Protein AF-A0A2X3JB76-F1 (afdb_monomer)

Mean predicted aligned error: 17.75 Å

InterPro domains:
  IPR003122 Chemotaxis methyl-accepting receptor Tar-related, ligand-binding [PF02203] (32-190)
  IPR003122 Chemotaxis methyl-accepting receptor Tar-related, ligand-binding [SM00319] (68-203)
  IPR035440 Methyl-accepting chemotaxis protein, four helix bundle domain superfamily [SSF47170] (53-191)

Secondary structure (DSSP, 8-state):
--------HHHHHHH--THHHHS---S--HHHHHHHHHHHHHHHHHHHHHHHHHHHHHHHHHHHHHHHHHHHHHHHHHHHHHHHHHHHHHHHHHHHHHHHHHHHS---TTHHHHHHHHHHHHHHHHHHHHHHHT--TT-HHHHHHHHHHHHHHHHHHHHHHHH--HHHHHSS-HHHHHHHHHHHHHHHHHHHHHHHHHH-TTTSSHHHHHHHHHHHHHHHTTS----------------------

Radius of gyration: 35.78 Å; Cα contacts (8 Å, |Δi|>4): 121; chains: 1; bounding box: 97×39×98 Å

Foldseek 3Di:
DDDDPPPPVVVVVVVPPVVVVVPDDDPDDPPVVVVVVVVVVVVVVVVVVVVVVVVVVVVVVVVVVVVVLVVLLVVLLVLLLVLLVLLVVLLVVLLVVLVVCVVPVNDDPSVVSLVSSVVSLVSNVVSVVVSVVSVDPPCVQLNVLSCLLSVLSVQLSCCCVPPSDCVSNPVRPNVVSNVSNVVSVVVSVVVVVVVVCVVPPCPPPPVVVVVVVCVCVVVVVVVPPDDDDDDDDDDDDDDDDDDDD

Solvent-accessible surface area (backbone atoms only — not comparable to full-atom values): 14070 Å² total; per-residue (Å²): 142,90,77,79,88,74,75,61,64,69,62,57,53,70,73,58,56,75,68,69,69,69,76,71,70,84,92,82,51,82,63,63,54,50,53,52,49,52,53,51,52,50,50,51,52,51,48,54,50,52,53,52,51,50,50,54,51,51,54,50,50,51,52,50,53,52,50,50,53,54,49,49,47,49,56,33,40,49,52,15,48,53,26,43,52,48,19,54,51,28,46,53,52,20,52,53,36,49,53,48,22,69,76,70,74,50,80,68,82,22,50,64,33,48,55,50,18,54,54,28,41,51,53,11,50,52,27,41,54,56,29,57,75,65,64,63,78,91,37,64,67,38,52,52,28,42,50,52,31,52,51,39,53,50,49,30,52,49,22,50,75,74,62,73,36,66,64,57,44,67,72,46,67,52,71,59,29,50,49,50,28,52,50,33,46,51,52,48,54,50,51,52,53,48,48,56,52,70,76,44,69,70,61,79,60,38,61,60,49,54,51,50,50,54,51,52,58,55,52,52,70,72,71,71,81,81,88,81,88,82,89,82,81,88,89,89,83,92,80,84,87,87,83,90,133

Nearest PDB structures (foldseek):
  1szi-assembly1_A  TM=5.875E-01  e=1.969E+00  Mus musculus

Structure (mmCIF, N/CA/C/O backbone):
data_AF-A0A2X3JB76-F1
#
_entry.id   AF-A0A2X3JB76-F1
#
loop_
_atom_site.group_PDB
_atom_site.id
_atom_site.type_symbol
_atom_site.label_atom_id
_atom_site.label_alt_id
_atom_site.label_comp_id
_atom_site.label_asym_id
_atom_site.label_entity_id
_atom_site.label_seq_id
_atom_site.pdbx_PDB_ins_code
_atom_site.Cartn_x
_atom_site.Cartn_y
_atom_site.Cartn_z
_atom_site.occupancy
_atom_site.B_iso_or_equiv
_atom_site.auth_seq_id
_atom_site.auth_comp_id
_atom_site.auth_asym_id
_atom_site.auth_atom_id
_atom_site.pdbx_PDB_model_num
ATOM 1 N N . MET A 1 1 ? -7.417 -13.200 -43.372 1.00 40.47 1 MET A N 1
ATOM 2 C CA . MET A 1 1 ? -6.004 -13.489 -43.707 1.00 40.47 1 MET A CA 1
ATOM 3 C C . MET A 1 1 ? -5.299 -12.188 -44.081 1.00 40.47 1 MET A C 1
ATOM 5 O O . MET A 1 1 ? -5.265 -11.817 -45.243 1.00 40.47 1 MET A O 1
ATOM 9 N N . LEU A 1 2 ? -4.788 -11.462 -43.086 1.00 43.53 2 LEU A N 1
ATOM 10 C CA . LEU A 1 2 ? -3.938 -10.281 -43.260 1.00 43.53 2 LEU A CA 1
ATOM 11 C C . LEU A 1 2 ? -2.592 -10.626 -42.628 1.00 43.53 2 LEU A C 1
ATOM 13 O O . LEU A 1 2 ? -2.370 -10.380 -41.446 1.00 43.53 2 LEU A O 1
ATOM 17 N N . LEU A 1 3 ? -1.728 -11.294 -43.392 1.00 36.03 3 LEU A N 1
ATOM 18 C CA . LEU A 1 3 ? -0.406 -11.685 -42.921 1.00 36.03 3 LEU A CA 1
ATOM 19 C C . LEU A 1 3 ? 0.672 -11.183 -43.881 1.00 36.03 3 LEU A C 1
ATOM 21 O O . LEU A 1 3 ? 0.816 -11.656 -45.002 1.00 36.03 3 LEU A O 1
ATOM 25 N N . LYS A 1 4 ? 1.450 -10.237 -43.348 1.00 42.66 4 LYS A N 1
ATOM 26 C CA . LYS A 1 4 ? 2.898 -10.111 -43.532 1.00 42.66 4 LYS A CA 1
ATOM 27 C C . LYS A 1 4 ? 3.391 -10.038 -44.978 1.00 42.66 4 LYS A C 1
ATOM 29 O O . LYS A 1 4 ? 4.067 -10.930 -45.481 1.00 42.66 4 LYS A O 1
ATOM 34 N N . LYS A 1 5 ? 3.266 -8.842 -45.554 1.00 46.84 5 LYS A N 1
ATOM 35 C CA . LYS A 1 5 ? 4.263 -8.324 -46.500 1.00 46.84 5 LYS A CA 1
ATOM 36 C C . LYS A 1 5 ? 5.557 -8.005 -45.737 1.00 46.84 5 LYS A C 1
ATOM 38 O O . LYS A 1 5 ? 5.905 -6.848 -45.532 1.00 46.84 5 LYS A O 1
ATOM 43 N N . ILE A 1 6 ? 6.263 -9.043 -45.286 1.00 47.94 6 ILE A N 1
ATOM 44 C CA . ILE A 1 6 ? 7.682 -8.927 -44.934 1.00 47.94 6 ILE A CA 1
ATOM 45 C C . ILE A 1 6 ? 8.417 -8.897 -46.271 1.00 47.94 6 ILE A C 1
ATOM 47 O O . ILE A 1 6 ? 8.779 -9.924 -46.841 1.00 47.94 6 ILE A O 1
ATOM 51 N N . MET A 1 7 ? 8.541 -7.694 -46.828 1.00 47.94 7 MET A N 1
ATOM 52 C CA . MET A 1 7 ? 9.385 -7.454 -47.987 1.00 47.94 7 MET A CA 1
ATOM 53 C C . MET A 1 7 ? 10.826 -7.735 -47.565 1.00 47.94 7 MET A C 1
ATOM 55 O O . MET A 1 7 ? 11.358 -7.130 -46.639 1.00 47.94 7 MET A O 1
ATOM 59 N N . ASN A 1 8 ? 11.403 -8.737 -48.213 1.00 52.12 8 ASN A N 1
ATOM 60 C CA . ASN A 1 8 ? 12.666 -9.360 -47.875 1.00 52.12 8 ASN A CA 1
ATOM 61 C C . ASN A 1 8 ? 13.822 -8.374 -48.135 1.00 52.12 8 ASN A C 1
ATOM 63 O O . ASN A 1 8 ? 14.359 -8.304 -49.239 1.00 52.12 8 ASN A O 1
ATOM 67 N N . ILE A 1 9 ? 14.188 -7.589 -47.116 1.00 51.91 9 ILE A N 1
ATOM 68 C CA . ILE A 1 9 ? 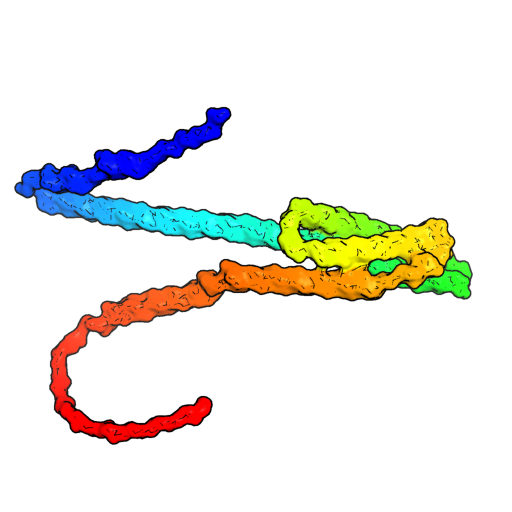15.276 -6.588 -47.143 1.00 51.91 9 ILE A CA 1
ATOM 69 C C . ILE A 1 9 ? 16.612 -7.220 -47.590 1.00 51.91 9 ILE A C 1
ATOM 71 O O . ILE A 1 9 ? 17.434 -6.558 -48.224 1.00 51.91 9 ILE A O 1
ATOM 75 N N . SER A 1 10 ? 16.786 -8.533 -47.386 1.00 51.06 10 SER A N 1
ATOM 76 C CA . SER A 1 10 ? 17.927 -9.306 -47.899 1.00 51.06 10 SER A CA 1
ATOM 77 C C . SER A 1 10 ? 18.030 -9.296 -49.435 1.00 51.06 10 SER A C 1
ATOM 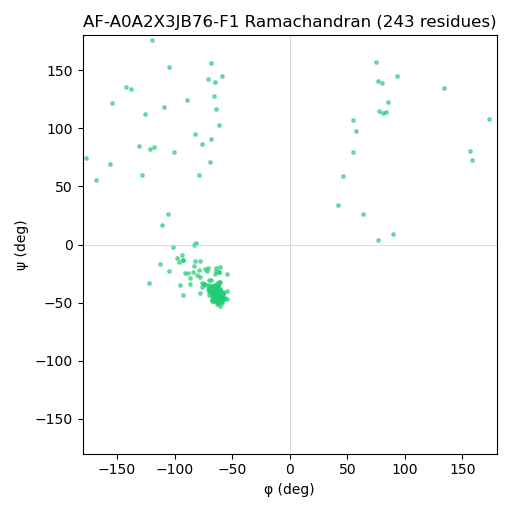79 O O . SER A 1 10 ? 19.132 -9.298 -49.988 1.00 51.06 10 SER A O 1
ATOM 81 N N . GLN A 1 11 ? 16.903 -9.227 -50.155 1.00 51.69 11 GLN A N 1
ATOM 82 C CA . GLN A 1 11 ? 16.900 -9.205 -51.624 1.00 51.69 11 GLN A CA 1
ATOM 83 C C . GLN A 1 11 ? 17.270 -7.836 -52.206 1.00 51.69 11 GLN A C 1
ATOM 85 O O . GLN A 1 11 ? 17.859 -7.774 -53.286 1.00 51.69 11 GLN A O 1
ATOM 90 N N . ILE A 1 12 ? 16.995 -6.748 -51.479 1.00 51.25 12 ILE A N 1
ATOM 91 C CA . ILE A 1 12 ? 17.429 -5.395 -51.860 1.00 51.25 12 ILE A CA 1
ATOM 92 C C . ILE A 1 12 ? 18.953 -5.285 -51.707 1.00 51.25 12 ILE A C 1
ATOM 94 O O . ILE A 1 12 ? 19.633 -4.797 -52.609 1.00 51.25 12 ILE A O 1
ATOM 98 N N . PHE A 1 13 ? 19.508 -5.850 -50.631 1.00 49.84 13 PHE A N 1
ATOM 99 C CA . PHE A 1 13 ? 20.951 -5.828 -50.373 1.00 49.84 13 PHE A CA 1
ATOM 100 C C . PHE A 1 13 ? 21.764 -6.675 -51.370 1.00 49.84 13 PHE A C 1
ATOM 102 O O . PHE A 1 13 ? 22.881 -6.311 -51.715 1.00 49.84 13 PHE A O 1
ATOM 109 N N . ARG A 1 14 ? 21.197 -7.764 -51.917 1.00 52.06 14 ARG A N 1
ATOM 110 C CA . ARG A 1 14 ? 21.857 -8.564 -52.973 1.00 52.06 14 ARG A CA 1
ATOM 111 C C . ARG A 1 14 ? 21.873 -7.903 -54.355 1.00 52.06 14 ARG A C 1
ATOM 113 O O . ARG A 1 14 ? 22.693 -8.288 -55.187 1.00 52.06 14 ARG A O 1
ATOM 120 N N . ARG A 1 15 ? 20.980 -6.945 -54.634 1.00 50.56 15 ARG A N 1
ATOM 121 C CA . ARG A 1 15 ? 20.962 -6.211 -55.917 1.00 50.56 15 ARG A CA 1
ATOM 122 C C . ARG A 1 15 ? 21.800 -4.938 -55.898 1.00 50.56 15 ARG A C 1
ATOM 124 O O . ARG A 1 15 ? 22.288 -4.532 -56.948 1.00 50.56 15 ARG A O 1
ATOM 131 N N . LEU A 1 16 ? 22.029 -4.355 -54.726 1.00 51.78 16 LEU A N 1
ATOM 132 C CA . LEU A 1 16 ? 22.995 -3.282 -54.531 1.00 51.78 16 LEU A CA 1
ATOM 133 C C . LEU A 1 16 ? 24.275 -3.865 -53.928 1.00 51.78 16 LEU A C 1
ATOM 135 O O . LEU A 1 16 ? 24.501 -3.759 -52.733 1.00 51.78 16 LEU A O 1
ATOM 139 N N . ASN A 1 17 ? 25.124 -4.477 -54.758 1.00 47.12 17 ASN A N 1
ATOM 140 C CA . ASN A 1 17 ? 26.525 -4.714 -54.399 1.00 47.12 17 ASN A CA 1
ATOM 141 C C . ASN A 1 17 ? 27.312 -3.416 -54.681 1.00 47.12 17 ASN A C 1
ATOM 143 O O . ASN A 1 17 ? 27.759 -3.239 -55.821 1.00 47.12 17 ASN A O 1
ATOM 147 N N . PRO A 1 18 ? 27.537 -2.514 -53.700 1.00 52.50 18 PRO A N 1
ATOM 148 C CA . PRO A 1 18 ? 28.295 -1.274 -53.919 1.00 52.50 18 PRO A CA 1
ATOM 149 C C . PRO A 1 18 ? 29.739 -1.544 -54.377 1.00 52.50 18 PRO A C 1
ATOM 151 O O . PRO A 1 18 ? 30.366 -0.701 -55.010 1.00 52.50 18 PRO A O 1
ATOM 154 N N . PHE A 1 19 ? 30.244 -2.759 -54.147 1.00 51.16 19 PHE A N 1
ATOM 155 C CA . PHE A 1 19 ? 31.577 -3.194 -54.556 1.00 51.16 19 PHE A CA 1
ATOM 156 C C . PHE A 1 19 ? 31.759 -3.414 -56.066 1.00 51.16 19 PHE A C 1
ATOM 158 O O . PHE A 1 19 ? 32.886 -3.342 -56.552 1.00 51.16 19 PHE A O 1
ATOM 165 N N . ARG A 1 20 ? 30.692 -3.653 -56.847 1.00 48.56 20 ARG A N 1
ATOM 166 C CA . ARG A 1 20 ? 30.842 -3.861 -58.306 1.00 48.56 20 ARG A CA 1
ATOM 167 C C . ARG A 1 20 ? 31.030 -2.564 -59.093 1.00 48.56 20 ARG A C 1
ATOM 169 O O . ARG A 1 20 ? 31.594 -2.611 -60.181 1.00 48.56 20 ARG A O 1
ATOM 176 N N . LEU A 1 21 ? 30.610 -1.423 -58.548 1.00 51.25 21 LEU A N 1
ATOM 177 C CA . LEU A 1 21 ? 30.778 -0.112 -59.187 1.00 51.25 21 LEU A CA 1
ATOM 178 C C . LEU A 1 21 ? 32.164 0.507 -58.950 1.00 51.25 21 LEU A C 1
ATOM 180 O O . LEU A 1 21 ? 32.582 1.365 -59.719 1.00 51.25 21 LEU A O 1
ATOM 184 N N . VAL A 1 22 ? 32.904 0.038 -57.942 1.00 54.75 22 VAL A N 1
ATOM 185 C CA . VAL A 1 22 ? 34.266 0.519 -57.640 1.00 54.75 22 VAL A CA 1
ATOM 186 C C . VAL A 1 22 ? 35.329 -0.189 -58.496 1.00 54.75 22 VAL A C 1
ATOM 188 O O . VAL A 1 22 ? 36.383 0.375 -58.768 1.00 54.75 22 VAL A O 1
ATOM 191 N N . ALA A 1 23 ? 35.044 -1.394 -59.001 1.00 53.34 23 ALA A N 1
ATOM 192 C CA . ALA A 1 23 ? 36.023 -2.239 -59.694 1.00 53.34 23 ALA A CA 1
ATOM 193 C C . ALA A 1 23 ? 36.237 -1.925 -61.194 1.00 53.34 23 ALA A C 1
ATOM 195 O O . ALA A 1 23 ? 37.050 -2.578 -61.846 1.00 53.34 23 ALA A O 1
ATOM 196 N N . ARG A 1 24 ? 35.534 -0.939 -61.769 1.00 55.12 24 ARG A N 1
ATOM 197 C CA . ARG A 1 24 ? 35.737 -0.487 -63.160 1.00 55.12 24 ARG A CA 1
ATOM 198 C C . ARG A 1 24 ? 35.864 1.036 -63.221 1.00 55.12 24 ARG A C 1
ATOM 200 O O . ARG A 1 24 ? 34.895 1.723 -63.529 1.00 55.12 24 ARG A O 1
ATOM 207 N N . ARG A 1 25 ? 37.066 1.574 -62.995 1.00 50.84 25 ARG A N 1
ATOM 208 C CA . ARG A 1 25 ? 37.456 2.877 -63.561 1.00 50.84 25 ARG A CA 1
ATOM 209 C C . ARG A 1 25 ? 38.928 2.887 -63.986 1.00 50.84 25 ARG A C 1
ATOM 211 O O . ARG A 1 25 ? 39.766 2.402 -63.227 1.00 50.84 25 ARG A O 1
ATOM 218 N N . PRO A 1 26 ? 39.249 3.430 -65.175 1.00 47.91 26 PRO A N 1
ATOM 219 C CA . PRO A 1 26 ? 40.625 3.653 -65.589 1.00 47.91 26 PRO A CA 1
ATOM 220 C C . PRO A 1 26 ? 41.292 4.684 -64.669 1.00 47.91 26 PRO A C 1
ATOM 222 O O . PRO A 1 26 ? 40.674 5.653 -64.222 1.00 47.91 26 PRO A O 1
ATOM 225 N N . ARG A 1 27 ? 42.558 4.408 -64.354 1.00 56.97 27 ARG A N 1
ATOM 226 C CA . ARG A 1 27 ? 43.473 5.249 -63.582 1.00 56.97 27 ARG A CA 1
ATOM 227 C C . ARG A 1 27 ? 43.682 6.564 -64.325 1.00 56.97 27 ARG A C 1
ATOM 229 O O . ARG A 1 27 ? 44.438 6.505 -65.270 1.00 56.97 27 ARG A O 1
ATOM 236 N N . GLU A 1 28 ? 43.050 7.666 -63.906 1.00 58.50 28 GLU A N 1
ATOM 237 C CA . GLU A 1 28 ? 43.491 9.071 -64.107 1.00 58.50 28 GLU A CA 1
ATOM 238 C C . GLU A 1 28 ? 42.663 10.033 -63.228 1.00 58.50 28 GLU A C 1
ATOM 240 O O . GLU A 1 28 ? 42.016 10.936 -63.727 1.00 58.50 28 GLU A O 1
ATOM 245 N N . PHE A 1 29 ? 42.612 9.833 -61.902 1.00 55.41 29 PHE A N 1
ATOM 246 C CA . PHE A 1 29 ? 41.957 10.783 -60.980 1.00 55.41 29 PHE A CA 1
ATOM 247 C C . PHE A 1 29 ? 42.529 10.666 -59.554 1.00 55.41 29 PHE A C 1
ATOM 249 O O . PHE A 1 29 ? 41.861 10.189 -58.636 1.00 55.41 29 PHE A O 1
ATOM 256 N N . GLY A 1 30 ? 43.787 11.077 -59.356 1.00 61.41 30 GLY A N 1
ATOM 257 C CA . GLY A 1 30 ? 44.508 10.915 -58.080 1.00 61.41 30 GLY A CA 1
ATOM 258 C C . GLY A 1 30 ? 43.871 11.635 -56.883 1.00 61.41 30 GLY A C 1
ATOM 259 O O . GLY A 1 30 ? 43.900 11.121 -55.770 1.00 61.41 30 GLY A O 1
ATOM 260 N N . LEU A 1 31 ? 43.224 12.783 -57.114 1.00 69.31 31 LEU A N 1
ATOM 261 C CA . LEU A 1 31 ? 42.639 13.611 -56.051 1.00 69.31 31 LEU A CA 1
ATOM 262 C C . LEU A 1 31 ? 41.160 13.272 -55.792 1.00 69.31 31 LEU A C 1
ATOM 264 O O . LEU A 1 31 ? 40.750 13.074 -54.651 1.00 69.31 31 LEU A O 1
ATOM 268 N N . LEU A 1 32 ? 40.372 13.093 -56.857 1.00 70.19 32 LEU A N 1
ATOM 269 C CA . LEU A 1 32 ? 38.959 12.701 -56.771 1.00 70.19 32 LEU A CA 1
ATOM 270 C C . LEU A 1 32 ? 38.776 11.293 -56.176 1.00 70.19 32 LEU A C 1
ATOM 272 O O . LEU A 1 32 ? 37.836 11.081 -55.413 1.00 70.19 32 LEU A O 1
ATOM 276 N N . SER A 1 33 ? 39.681 10.345 -56.454 1.00 74.75 33 SER A N 1
ATOM 277 C CA . SER A 1 33 ? 39.641 9.010 -55.832 1.00 74.75 33 SER A CA 1
ATOM 278 C C . SER A 1 33 ? 39.906 9.060 -54.323 1.00 74.75 33 SER A C 1
ATOM 280 O O . SER A 1 33 ? 39.278 8.315 -53.573 1.00 74.75 33 SER A O 1
ATOM 282 N N . GLY A 1 34 ? 40.808 9.940 -53.871 1.00 77.38 34 GLY A N 1
ATOM 283 C CA . GLY A 1 34 ? 41.084 10.146 -52.447 1.00 77.38 34 GLY A CA 1
ATOM 284 C C . GLY A 1 34 ? 39.892 10.765 -51.717 1.00 77.38 34 GLY A C 1
ATOM 285 O O . GLY A 1 34 ? 39.471 10.257 -50.680 1.00 77.38 34 GLY A O 1
ATOM 286 N N . VAL A 1 35 ? 39.284 11.800 -52.308 1.00 82.56 35 VAL A N 1
ATOM 287 C CA . VAL A 1 35 ? 38.095 12.470 -51.752 1.00 82.56 35 VAL A CA 1
ATOM 288 C C . VAL A 1 35 ? 36.910 11.504 -51.638 1.00 82.56 35 VAL A C 1
ATOM 290 O O . VAL A 1 35 ? 36.287 11.429 -50.581 1.00 82.56 35 VAL A O 1
ATOM 293 N N . VAL A 1 36 ? 36.633 10.697 -52.670 1.00 83.25 36 VAL A N 1
ATOM 294 C CA . VAL A 1 36 ? 35.569 9.674 -52.613 1.00 83.25 36 VAL A CA 1
ATOM 295 C C . VAL A 1 36 ? 35.863 8.616 -51.542 1.00 83.25 36 VAL A C 1
ATOM 297 O O . VAL A 1 36 ? 34.943 8.192 -50.843 1.00 83.25 36 VAL A O 1
ATOM 300 N N . GLY A 1 37 ? 37.130 8.226 -51.361 1.00 83.44 37 GLY A N 1
ATOM 301 C CA . GLY A 1 37 ? 37.545 7.295 -50.308 1.00 83.44 37 GLY A CA 1
ATOM 302 C C . GLY A 1 37 ? 37.285 7.826 -48.895 1.00 83.44 37 GLY A C 1
ATOM 303 O O . GLY A 1 37 ? 36.703 7.118 -48.073 1.00 83.44 37 GLY A O 1
ATOM 304 N N . VAL A 1 38 ? 37.643 9.085 -48.625 1.00 86.81 38 VAL A N 1
ATOM 305 C CA . VAL A 1 38 ? 37.399 9.733 -47.322 1.00 86.81 38 VAL A CA 1
ATOM 306 C C . VAL A 1 38 ? 35.903 9.902 -47.060 1.00 86.81 38 VAL A C 1
ATOM 308 O O . VAL A 1 38 ? 35.451 9.608 -45.957 1.00 86.81 38 VAL A O 1
ATOM 311 N N . ILE A 1 39 ? 35.114 10.296 -48.066 1.00 86.56 39 ILE A N 1
ATOM 312 C CA . ILE A 1 39 ? 33.652 10.425 -47.939 1.00 86.56 39 ILE A CA 1
ATOM 313 C C . ILE A 1 39 ? 33.003 9.065 -47.654 1.00 86.56 39 ILE A C 1
ATOM 315 O O . ILE A 1 39 ? 32.124 8.975 -46.796 1.00 86.56 39 ILE A O 1
ATOM 319 N N . ALA A 1 40 ? 33.435 8.000 -48.335 1.00 84.00 40 ALA A N 1
ATOM 320 C CA . ALA A 1 40 ? 32.925 6.652 -48.096 1.00 84.00 40 ALA A CA 1
ATOM 321 C C . ALA A 1 40 ? 33.262 6.167 -46.678 1.00 84.00 40 ALA A C 1
ATOM 323 O O . ALA A 1 40 ? 32.379 5.680 -45.972 1.00 84.00 40 ALA A O 1
ATOM 324 N N . LEU A 1 41 ? 34.507 6.361 -46.232 1.00 84.69 41 LEU A N 1
ATOM 325 C CA . LEU A 1 41 ? 34.944 6.011 -44.880 1.00 84.69 41 LEU A CA 1
ATOM 326 C C . LEU A 1 41 ? 34.168 6.803 -43.818 1.00 84.69 41 LEU A C 1
ATOM 328 O O . LEU A 1 41 ? 33.632 6.214 -42.881 1.00 84.69 41 LEU A O 1
ATOM 332 N N . PHE A 1 42 ? 34.047 8.120 -44.002 1.00 90.94 42 PHE A N 1
ATOM 333 C CA . PHE A 1 42 ? 33.282 9.007 -43.128 1.00 90.94 42 PHE A CA 1
ATOM 334 C C . PHE A 1 42 ? 31.808 8.599 -43.057 1.00 90.94 42 PHE A C 1
ATOM 336 O O . PHE A 1 42 ? 31.245 8.533 -41.972 1.00 90.94 42 PHE A O 1
ATOM 343 N N . SER A 1 43 ? 31.199 8.237 -44.187 1.00 86.56 43 SER A N 1
ATOM 344 C CA . SER A 1 43 ? 29.805 7.778 -44.234 1.00 86.56 43 SER A CA 1
ATOM 345 C C . SER A 1 43 ? 29.609 6.464 -43.476 1.00 86.56 43 SER A C 1
ATOM 347 O O . SER A 1 43 ? 28.631 6.320 -42.747 1.00 86.56 43 SER A O 1
ATOM 349 N N . VAL A 1 44 ? 30.546 5.516 -43.592 1.00 87.88 44 VAL A N 1
ATOM 350 C CA . VAL A 1 44 ? 30.506 4.259 -42.823 1.00 87.88 44 VAL A CA 1
ATOM 351 C C . VAL A 1 44 ? 30.633 4.535 -41.324 1.00 87.88 44 VAL A C 1
ATOM 353 O O . VAL A 1 44 ? 29.824 4.032 -40.545 1.00 87.88 44 VAL A O 1
ATOM 356 N N . LEU A 1 45 ? 31.587 5.377 -40.916 1.00 85.19 45 LEU A N 1
ATOM 357 C CA . LEU A 1 45 ? 31.740 5.819 -39.523 1.00 85.19 45 LEU A CA 1
ATOM 358 C C . LEU A 1 45 ? 30.471 6.509 -39.002 1.00 85.19 45 LEU A C 1
ATOM 360 O O . LEU A 1 45 ? 30.021 6.222 -37.892 1.00 85.19 45 LEU A O 1
ATOM 364 N N . GLN A 1 46 ? 29.852 7.361 -39.819 1.00 85.62 46 GLN A N 1
ATOM 365 C CA . GLN A 1 46 ? 28.638 8.086 -39.458 1.00 85.62 46 GLN A CA 1
ATOM 366 C C . GLN A 1 46 ? 27.438 7.146 -39.279 1.00 85.62 46 GLN A C 1
ATOM 368 O O . GLN A 1 46 ? 26.657 7.309 -38.337 1.00 85.62 46 GLN A O 1
ATOM 373 N N . ILE A 1 47 ? 27.304 6.128 -40.134 1.00 83.50 47 ILE A N 1
ATOM 374 C CA . ILE A 1 47 ? 26.254 5.107 -40.018 1.00 83.50 47 ILE A CA 1
ATOM 375 C C . ILE A 1 47 ? 26.470 4.258 -38.761 1.00 83.50 47 ILE A C 1
ATOM 377 O O . ILE A 1 47 ? 25.524 4.061 -38.004 1.00 83.50 47 ILE A O 1
ATOM 381 N N . LEU A 1 48 ? 27.700 3.804 -38.493 1.00 77.31 48 LEU A N 1
ATOM 382 C CA . LEU A 1 48 ? 28.020 3.031 -37.285 1.00 77.31 48 LEU A CA 1
ATOM 383 C C . LEU A 1 48 ? 27.725 3.825 -36.004 1.00 77.31 48 LEU A C 1
ATOM 385 O O . LEU A 1 48 ? 27.143 3.278 -35.065 1.00 77.31 48 LEU A O 1
ATOM 389 N N . SER A 1 49 ? 28.057 5.118 -35.988 1.00 81.88 49 SER A N 1
ATOM 390 C CA . SER A 1 49 ? 27.731 6.036 -34.890 1.00 81.88 49 SER A CA 1
ATOM 391 C C . SER A 1 49 ? 26.216 6.165 -34.688 1.00 81.88 49 SER A C 1
ATOM 393 O O . SER A 1 49 ? 25.709 5.969 -33.583 1.00 81.88 49 SER A O 1
ATOM 395 N N . THR A 1 50 ? 25.472 6.392 -35.774 1.00 78.75 50 THR A N 1
ATOM 396 C CA . THR A 1 50 ? 24.010 6.561 -35.736 1.00 78.75 50 THR A CA 1
ATOM 397 C C . THR A 1 50 ? 23.295 5.285 -35.283 1.00 78.75 50 THR A C 1
ATOM 399 O O . THR A 1 50 ? 22.390 5.350 -34.455 1.00 78.75 50 THR A O 1
ATOM 402 N N . VAL A 1 51 ? 23.719 4.114 -35.769 1.00 76.69 51 VAL A N 1
ATOM 403 C CA . VAL A 1 51 ? 23.153 2.812 -35.372 1.00 76.69 51 VAL A CA 1
ATOM 404 C C . VAL A 1 51 ? 23.449 2.506 -33.902 1.00 76.69 51 VAL A C 1
ATOM 406 O O . VAL A 1 51 ? 22.547 2.101 -33.172 1.00 76.69 51 VAL A O 1
ATOM 409 N N . SER A 1 52 ? 24.677 2.760 -33.440 1.00 74.19 52 SER A N 1
ATOM 410 C CA . SER A 1 52 ? 25.066 2.531 -32.041 1.00 74.19 52 SER A CA 1
ATOM 411 C C . SER A 1 52 ? 24.287 3.434 -31.084 1.00 74.19 52 SER A C 1
ATOM 413 O O . SER A 1 52 ? 23.726 2.956 -30.100 1.00 74.19 52 SER A O 1
ATOM 415 N N . LEU A 1 53 ? 24.173 4.728 -31.402 1.00 75.38 53 LEU A N 1
ATOM 416 C CA . LEU A 1 53 ? 23.380 5.675 -30.617 1.00 75.38 53 LEU A CA 1
ATOM 417 C C . LEU A 1 53 ? 21.895 5.290 -30.602 1.00 75.38 53 LEU A C 1
ATOM 419 O O . LEU A 1 53 ? 21.248 5.364 -29.560 1.00 75.38 53 LEU A O 1
ATOM 423 N N . SER A 1 54 ? 21.353 4.848 -31.738 1.00 70.19 54 SER A N 1
ATOM 424 C CA . SER A 1 54 ? 19.951 4.439 -31.830 1.00 70.19 54 SER A CA 1
ATOM 425 C C . SER A 1 54 ? 19.655 3.181 -31.008 1.00 70.19 54 SER A C 1
ATOM 427 O O . SER A 1 54 ? 18.591 3.113 -30.396 1.00 70.19 54 SER A O 1
ATOM 429 N N . ASN A 1 55 ? 20.586 2.224 -30.939 1.00 65.69 55 ASN A N 1
ATOM 430 C CA . ASN A 1 55 ? 20.457 1.047 -30.074 1.00 65.69 55 ASN A CA 1
ATOM 431 C C . ASN A 1 55 ? 20.511 1.435 -28.590 1.00 65.69 55 ASN A C 1
ATOM 433 O O . ASN A 1 55 ? 19.627 1.043 -27.831 1.00 65.69 55 ASN A O 1
ATOM 437 N N . ILE A 1 56 ? 21.463 2.291 -28.199 1.00 69.50 56 ILE A N 1
ATOM 438 C CA . ILE A 1 56 ? 21.575 2.796 -26.820 1.00 69.50 56 ILE A CA 1
ATOM 439 C C . ILE A 1 56 ? 20.297 3.538 -26.410 1.00 69.50 56 ILE A C 1
ATOM 441 O O . ILE A 1 56 ? 19.776 3.320 -25.318 1.00 69.50 56 ILE A O 1
ATOM 445 N N . LEU A 1 57 ? 19.747 4.390 -27.281 1.00 66.19 57 LEU A N 1
ATOM 446 C CA . LEU A 1 57 ? 18.507 5.119 -27.003 1.00 66.19 57 LEU A CA 1
ATOM 447 C C . LEU A 1 57 ? 17.282 4.200 -26.947 1.00 66.19 57 LEU A C 1
ATOM 449 O O . LEU A 1 57 ? 16.379 4.461 -26.152 1.00 66.19 57 LEU A O 1
ATOM 453 N N . HIS A 1 58 ? 17.227 3.149 -27.768 1.00 64.81 58 HIS A N 1
ATOM 454 C CA . HIS A 1 58 ? 16.118 2.194 -27.758 1.00 64.81 58 HIS A CA 1
ATOM 455 C C . HIS A 1 58 ? 16.091 1.378 -26.460 1.00 64.81 58 HIS A C 1
ATOM 457 O O . HIS A 1 58 ? 15.058 1.348 -25.791 1.00 64.81 58 HIS A O 1
ATOM 463 N N . GLU A 1 59 ? 17.235 0.823 -26.056 1.00 61.28 59 GLU A N 1
ATOM 464 C CA . GLU A 1 59 ? 17.392 0.109 -24.782 1.00 61.28 59 GLU A CA 1
ATOM 465 C C . GLU A 1 59 ? 17.144 1.040 -23.587 1.00 61.28 59 GLU A C 1
ATOM 467 O O . GLU A 1 59 ? 16.410 0.696 -22.663 1.00 61.28 59 GLU A O 1
ATOM 472 N N . THR A 1 60 ? 17.667 2.270 -23.628 1.00 63.94 60 THR A N 1
ATOM 473 C CA . THR A 1 60 ? 17.437 3.264 -22.566 1.00 63.94 60 THR A CA 1
ATOM 474 C C . THR A 1 60 ? 15.958 3.630 -22.450 1.00 63.94 60 THR A C 1
ATOM 476 O O . THR A 1 60 ? 15.435 3.705 -21.341 1.00 63.94 60 THR A O 1
ATOM 479 N N . ARG A 1 61 ? 15.246 3.825 -23.569 1.00 59.59 61 ARG A N 1
ATOM 480 C CA . ARG A 1 61 ? 13.802 4.112 -23.535 1.00 59.59 61 ARG A CA 1
ATOM 481 C C . ARG A 1 61 ? 13.002 2.952 -22.951 1.00 59.59 61 ARG A C 1
ATOM 483 O O . ARG A 1 61 ? 12.124 3.207 -22.134 1.00 59.59 61 ARG A O 1
ATOM 490 N N . GLN A 1 62 ? 13.291 1.713 -23.347 1.00 65.06 62 GLN A N 1
ATOM 491 C CA . GLN A 1 62 ? 12.609 0.532 -22.806 1.00 65.06 62 GLN A CA 1
ATOM 492 C C . GLN A 1 62 ? 12.858 0.390 -21.300 1.00 65.06 62 GLN A C 1
ATOM 494 O O . GLN A 1 62 ? 11.901 0.309 -20.533 1.00 65.06 62 GLN A O 1
ATOM 499 N N . ASN A 1 63 ? 14.114 0.515 -20.868 1.00 66.56 63 ASN A N 1
ATOM 500 C CA . ASN A 1 63 ? 14.489 0.458 -19.454 1.00 66.56 63 ASN A CA 1
ATOM 501 C C . ASN A 1 63 ? 13.823 1.565 -18.617 1.00 66.56 63 ASN A C 1
ATOM 503 O O . ASN A 1 63 ? 13.392 1.318 -17.493 1.00 66.56 63 ASN A O 1
ATOM 507 N N . VAL A 1 64 ? 13.704 2.786 -19.152 1.00 67.06 64 VAL A N 1
ATOM 508 C CA . VAL A 1 64 ? 13.028 3.900 -18.463 1.00 67.06 64 VAL A CA 1
ATOM 509 C C . VAL A 1 64 ? 11.522 3.655 -18.346 1.00 67.06 64 VAL A C 1
ATOM 511 O O . VAL A 1 64 ? 10.943 3.932 -17.295 1.00 67.06 64 VAL A O 1
ATOM 514 N N . LEU A 1 65 ? 10.877 3.119 -19.387 1.00 69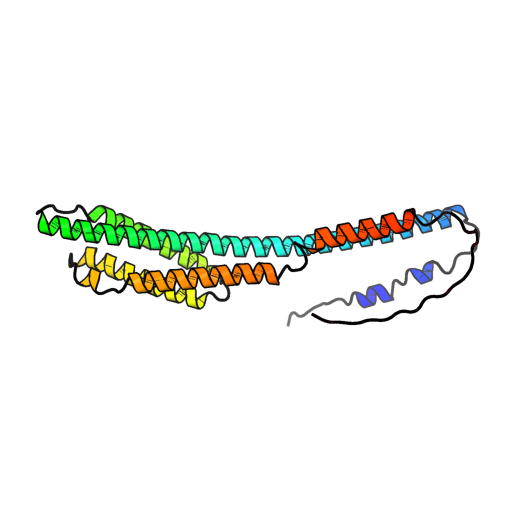.12 65 LEU A N 1
ATOM 515 C CA . LEU A 1 65 ? 9.448 2.793 -19.349 1.00 69.12 65 LEU A CA 1
ATOM 516 C C . LEU A 1 65 ? 9.149 1.678 -18.337 1.00 69.12 65 LEU A C 1
ATOM 518 O O . LEU A 1 65 ? 8.248 1.835 -17.512 1.00 69.12 65 LEU A O 1
ATOM 522 N N . GLU A 1 66 ? 9.938 0.603 -18.338 1.00 71.62 66 GLU A N 1
ATOM 523 C CA . GLU A 1 66 ? 9.804 -0.489 -17.366 1.00 71.62 66 GLU A CA 1
ATOM 524 C C . GLU A 1 66 ? 10.089 -0.015 -15.935 1.00 71.62 66 GLU A C 1
ATOM 526 O O . GLU A 1 66 ? 9.313 -0.294 -15.018 1.00 71.62 66 GLU A O 1
ATOM 531 N N . SER A 1 67 ? 11.147 0.777 -15.735 1.00 75.75 67 SER A N 1
ATOM 532 C CA . SER A 1 67 ? 11.478 1.359 -14.429 1.00 75.75 67 SER A CA 1
ATOM 533 C C . SER A 1 67 ? 10.357 2.258 -13.899 1.00 75.75 67 SER A C 1
ATOM 535 O O . SER A 1 67 ? 10.026 2.189 -12.714 1.00 75.75 67 SER A O 1
ATOM 537 N N . ASN A 1 68 ? 9.734 3.071 -14.757 1.00 80.50 68 ASN A N 1
ATOM 538 C CA . ASN A 1 68 ? 8.602 3.915 -14.367 1.00 80.50 68 ASN A CA 1
ATOM 539 C C . ASN A 1 68 ? 7.388 3.082 -13.939 1.00 80.50 68 ASN A C 1
ATOM 541 O O . ASN A 1 68 ? 6.761 3.397 -12.927 1.00 80.50 68 ASN A O 1
ATOM 545 N N . GLN A 1 69 ? 7.084 1.990 -14.645 1.00 84.75 69 GLN A N 1
ATOM 546 C CA . GLN A 1 69 ? 5.987 1.093 -14.277 1.00 84.75 69 GLN A CA 1
ATOM 547 C C . GLN A 1 69 ? 6.259 0.368 -12.948 1.00 84.75 69 GLN A C 1
ATOM 549 O O . GLN A 1 69 ? 5.375 0.290 -12.090 1.00 84.75 69 GLN A O 1
ATOM 554 N N . LEU A 1 70 ? 7.484 -0.125 -12.733 1.00 86.25 70 LEU A N 1
ATOM 555 C CA . LEU A 1 70 ? 7.884 -0.758 -11.469 1.00 86.25 70 LEU A CA 1
ATOM 556 C C . LEU A 1 70 ? 7.802 0.225 -10.294 1.00 86.25 70 LEU A C 1
ATOM 558 O O . LEU A 1 70 ? 7.295 -0.133 -9.224 1.00 86.25 70 LEU A O 1
ATOM 562 N N . HIS A 1 71 ? 8.255 1.462 -10.508 1.00 89.12 71 HIS A N 1
ATOM 563 C CA . HIS A 1 71 ? 8.162 2.536 -9.526 1.00 89.12 71 HIS A CA 1
ATOM 564 C C . HIS A 1 71 ? 6.703 2.872 -9.199 1.00 89.12 71 HIS A C 1
ATOM 566 O O . HIS A 1 71 ? 6.335 2.914 -8.026 1.00 89.12 71 HIS A O 1
ATOM 572 N N . GLN A 1 72 ? 5.845 3.017 -10.212 1.00 91.75 72 GLN A N 1
ATOM 573 C CA . GLN A 1 72 ?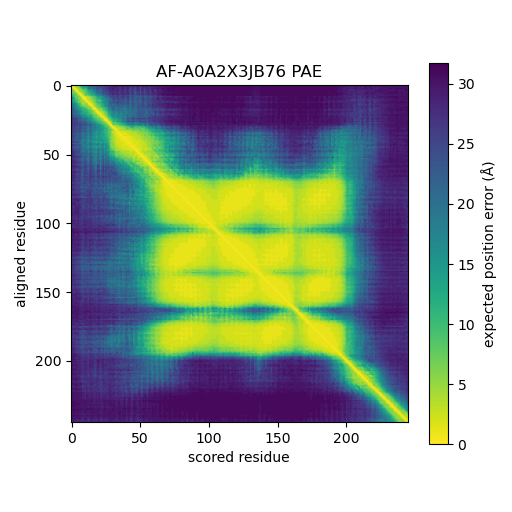 4.416 3.258 -10.013 1.00 91.75 72 GLN A CA 1
ATOM 574 C C . GLN A 1 72 ? 3.767 2.135 -9.194 1.00 91.75 72 GLN A C 1
ATOM 576 O O . GLN A 1 72 ? 3.062 2.415 -8.226 1.00 91.75 72 GLN A O 1
ATOM 581 N N . GLN A 1 73 ? 4.059 0.869 -9.511 1.00 93.75 73 GLN A N 1
ATOM 582 C CA . GLN A 1 73 ? 3.581 -0.269 -8.721 1.00 93.75 73 GLN A CA 1
ATOM 583 C C . GLN A 1 73 ? 4.032 -0.186 -7.256 1.00 93.75 73 GLN A C 1
ATOM 585 O O . GLN A 1 73 ? 3.254 -0.500 -6.360 1.00 93.75 73 GLN A O 1
ATOM 590 N N . GLN A 1 74 ? 5.278 0.220 -6.997 1.00 93.25 74 GLN A N 1
ATOM 591 C CA . GLN A 1 74 ? 5.788 0.368 -5.634 1.00 93.25 74 GLN A CA 1
ATOM 592 C C . GLN A 1 74 ? 5.080 1.500 -4.880 1.00 93.25 74 GLN A C 1
ATOM 594 O O . GLN A 1 74 ? 4.638 1.292 -3.755 1.00 93.25 74 GLN A O 1
ATOM 599 N N . VAL A 1 75 ? 4.948 2.675 -5.496 1.00 95.75 75 VAL A N 1
ATOM 600 C CA . VAL A 1 75 ? 4.322 3.845 -4.864 1.00 95.75 75 VAL A CA 1
ATOM 601 C C . VAL A 1 75 ? 2.854 3.578 -4.545 1.00 95.75 75 VAL A C 1
ATOM 603 O O . VAL A 1 75 ? 2.397 3.897 -3.451 1.00 95.75 75 VAL A O 1
ATOM 606 N N . VAL A 1 76 ? 2.110 2.985 -5.480 1.00 97.12 76 VAL A N 1
ATOM 607 C CA . VAL A 1 76 ? 0.685 2.697 -5.278 1.00 97.12 76 VAL A CA 1
ATOM 608 C C . VAL A 1 76 ? 0.490 1.629 -4.194 1.00 97.12 76 VAL A C 1
ATOM 610 O O . VAL A 1 76 ? -0.362 1.804 -3.325 1.00 97.12 76 VAL A O 1
ATOM 613 N N . MET A 1 77 ? 1.318 0.577 -4.165 1.00 97.88 77 MET A N 1
ATOM 614 C CA . MET A 1 77 ? 1.242 -0.430 -3.098 1.00 97.88 77 MET A CA 1
ATOM 615 C C . MET A 1 77 ? 1.639 0.128 -1.727 1.00 97.88 77 MET A C 1
ATOM 617 O O . MET A 1 77 ? 1.015 -0.211 -0.724 1.00 97.88 77 MET A O 1
ATOM 621 N N . GLU A 1 78 ? 2.645 1.005 -1.665 1.00 97.88 78 GLU A N 1
ATOM 622 C CA . GLU A 1 78 ? 3.034 1.664 -0.414 1.00 97.88 78 GLU A CA 1
ATOM 623 C C . GLU A 1 78 ? 1.890 2.531 0.129 1.00 97.88 78 GLU A C 1
ATOM 625 O O . GLU A 1 78 ? 1.597 2.469 1.318 1.00 97.88 78 GLU A O 1
ATOM 630 N N . LYS A 1 79 ? 1.169 3.262 -0.733 1.00 98.44 79 LYS A N 1
ATOM 631 C CA . LYS A 1 79 ? -0.033 4.016 -0.328 1.00 98.44 79 LYS A CA 1
ATOM 632 C C . LYS A 1 79 ? -1.135 3.110 0.222 1.00 98.44 79 LYS A C 1
ATOM 634 O O . LYS A 1 79 ? -1.765 3.453 1.222 1.00 98.44 79 LYS A O 1
ATOM 639 N N . ALA A 1 80 ? -1.366 1.957 -0.410 1.00 98.69 80 ALA A N 1
ATOM 640 C CA . ALA A 1 80 ? -2.322 0.970 0.092 1.00 98.69 80 ALA A CA 1
ATOM 641 C C . ALA A 1 80 ? -1.905 0.440 1.473 1.00 98.69 80 ALA A C 1
ATOM 643 O O . ALA A 1 80 ? -2.724 0.361 2.385 1.00 98.69 80 ALA A O 1
ATOM 644 N N . ARG A 1 81 ? -0.617 0.126 1.646 1.00 98.56 81 ARG A N 1
ATOM 645 C CA . ARG A 1 81 ? -0.033 -0.342 2.908 1.00 98.56 81 ARG A CA 1
ATOM 646 C C . ARG A 1 81 ? -0.177 0.688 4.027 1.00 98.56 81 ARG A C 1
ATOM 648 O O . ARG A 1 81 ? -0.644 0.336 5.104 1.00 98.56 81 ARG A O 1
ATOM 655 N N . THR A 1 82 ? 0.249 1.929 3.807 1.00 98.56 82 THR A N 1
ATOM 656 C CA . THR A 1 82 ? 0.283 2.950 4.866 1.00 98.56 82 THR A CA 1
ATOM 657 C C . THR A 1 82 ? -1.113 3.313 5.355 1.00 98.56 82 THR A C 1
ATOM 659 O O . THR A 1 82 ? -1.325 3.384 6.561 1.00 98.56 82 THR A O 1
ATOM 662 N N . SER A 1 83 ? -2.082 3.449 4.449 1.00 98.62 83 SER A N 1
ATOM 663 C CA . SER A 1 83 ? -3.494 3.656 4.810 1.00 98.62 83 SER A CA 1
ATOM 664 C C . SER A 1 83 ? -4.106 2.452 5.541 1.00 98.62 83 SER A C 1
ATOM 666 O O . SER A 1 83 ? -4.849 2.623 6.506 1.00 98.62 83 SER A O 1
ATOM 668 N N . LEU A 1 84 ? -3.734 1.220 5.177 1.00 98.56 84 LEU A N 1
ATOM 669 C CA . LEU A 1 84 ? -4.187 0.032 5.909 1.00 98.56 84 LEU A CA 1
ATOM 670 C C . LEU A 1 84 ? -3.646 0.000 7.346 1.00 98.56 84 LEU A C 1
ATOM 672 O O . LEU A 1 84 ? -4.379 -0.280 8.290 1.00 98.56 84 LEU A O 1
ATOM 676 N N . LEU A 1 85 ? -2.365 0.334 7.523 1.00 98.38 85 LEU A N 1
ATOM 677 C CA . LEU A 1 85 ? -1.740 0.426 8.845 1.00 98.38 85 LEU A CA 1
ATOM 678 C C . LEU A 1 85 ? -2.331 1.572 9.677 1.00 98.38 85 LEU A C 1
ATOM 680 O O . LEU A 1 85 ? -2.553 1.395 10.871 1.00 98.38 85 LEU A O 1
ATOM 684 N N . MET A 1 86 ? -2.640 2.708 9.048 1.00 98.38 86 MET A N 1
ATOM 685 C CA . MET A 1 86 ? -3.347 3.819 9.692 1.00 98.38 86 MET A CA 1
ATOM 686 C C . MET A 1 86 ? -4.742 3.397 10.158 1.00 98.38 86 MET A C 1
ATOM 688 O O . MET A 1 86 ? -5.121 3.702 11.282 1.00 98.38 86 MET A O 1
ATOM 692 N N . THR A 1 87 ? -5.478 2.643 9.337 1.00 98.44 87 THR A N 1
ATOM 693 C CA . THR A 1 87 ? -6.774 2.071 9.737 1.00 98.44 87 THR A CA 1
ATOM 694 C C . THR A 1 87 ? -6.625 1.210 10.993 1.00 98.44 87 THR A C 1
ATOM 696 O O . THR A 1 87 ? -7.386 1.367 11.942 1.00 98.44 87 THR A O 1
ATOM 699 N N . SER A 1 88 ? -5.621 0.330 11.023 1.00 96.81 88 SER A N 1
ATOM 700 C CA . SER A 1 88 ? -5.352 -0.530 12.180 1.00 96.81 88 SER A CA 1
ATOM 701 C C . SER A 1 88 ? -5.014 0.258 13.449 1.00 96.81 88 SER A C 1
ATOM 703 O O . SER A 1 88 ? -5.461 -0.129 14.525 1.00 96.81 88 SER A O 1
ATOM 705 N N . ASP A 1 89 ? -4.237 1.340 13.344 1.00 96.62 89 ASP A N 1
ATOM 706 C CA . ASP A 1 89 ? -3.920 2.214 14.483 1.00 96.62 89 ASP A CA 1
ATOM 707 C C . ASP A 1 89 ? -5.166 2.940 15.005 1.00 96.62 89 ASP A C 1
ATOM 709 O O . ASP A 1 89 ? -5.456 2.904 16.203 1.00 96.62 89 ASP A O 1
ATOM 713 N N . LEU A 1 90 ? -5.941 3.539 14.098 1.00 96.75 90 LEU A N 1
ATOM 714 C CA . LEU A 1 90 ? -7.171 4.253 14.433 1.00 96.75 90 LEU A CA 1
ATOM 715 C C . LEU A 1 90 ? -8.188 3.333 15.107 1.00 96.75 90 LEU A C 1
ATOM 717 O O . LEU A 1 90 ? -8.748 3.707 16.134 1.00 96.75 90 LEU A O 1
ATOM 721 N N . LEU A 1 91 ? -8.373 2.116 14.590 1.00 94.75 91 LEU A N 1
ATOM 722 C CA . LEU A 1 91 ? -9.257 1.115 15.189 1.00 94.75 91 LEU A CA 1
ATOM 723 C C . LEU A 1 91 ? -8.762 0.642 16.558 1.00 94.75 91 LEU A C 1
ATOM 725 O O . LEU A 1 91 ? -9.565 0.499 17.478 1.00 94.75 91 LEU A O 1
ATOM 729 N N . ASN A 1 92 ? -7.452 0.455 16.731 1.00 93.12 92 ASN A N 1
ATOM 730 C CA . ASN A 1 92 ? -6.879 0.107 18.031 1.00 93.12 92 ASN A CA 1
ATOM 731 C C . ASN A 1 92 ? -7.156 1.209 19.069 1.00 93.12 92 ASN A C 1
ATOM 733 O O . ASN A 1 92 ? -7.660 0.943 20.161 1.00 93.12 92 ASN A O 1
ATOM 737 N N . ARG A 1 93 ? -6.919 2.472 18.700 1.00 94.12 93 ARG A N 1
ATOM 738 C CA . ARG A 1 93 ? -7.213 3.631 19.556 1.00 94.12 93 ARG A CA 1
ATOM 739 C C . ARG A 1 93 ? -8.710 3.778 19.825 1.00 94.12 93 ARG A C 1
ATOM 741 O O . ARG A 1 93 ? -9.090 4.020 20.968 1.00 94.12 93 ARG A O 1
ATOM 748 N N . ALA A 1 94 ? -9.556 3.595 18.811 1.00 92.88 94 ALA A N 1
ATOM 749 C CA . ALA A 1 94 ? -11.007 3.610 18.962 1.00 92.88 94 ALA A CA 1
ATOM 750 C C . ALA A 1 94 ? -11.475 2.553 19.970 1.00 92.88 94 ALA A C 1
ATOM 752 O O . ALA A 1 94 ? -12.299 2.861 20.825 1.00 92.88 94 ALA A O 1
ATOM 753 N N . GLY A 1 95 ? -10.898 1.348 19.936 1.00 90.62 95 GLY A N 1
ATOM 754 C CA . GLY A 1 95 ? -11.174 0.286 20.907 1.00 90.62 95 GLY A CA 1
ATOM 755 C C . GLY A 1 95 ? -10.851 0.687 22.343 1.00 90.62 95 GLY A C 1
ATOM 756 O O . GLY A 1 95 ? -11.662 0.458 23.240 1.00 90.62 95 GLY A O 1
ATOM 757 N N . VAL A 1 96 ? -9.713 1.350 22.565 1.00 91.31 96 VAL A N 1
ATOM 758 C CA . VAL A 1 96 ? -9.338 1.862 23.894 1.00 91.31 96 VAL A CA 1
ATOM 759 C C . VAL A 1 96 ? -10.341 2.908 24.387 1.00 91.31 96 VAL A C 1
ATOM 761 O O . VAL A 1 96 ? -10.849 2.782 25.500 1.00 91.31 96 VAL A O 1
ATOM 764 N N . TYR A 1 97 ? -10.675 3.904 23.561 1.00 92.38 97 TYR A N 1
ATOM 765 C CA . TYR A 1 97 ? -11.643 4.940 23.943 1.00 92.38 97 TYR A CA 1
ATOM 766 C C . TYR A 1 97 ? -13.049 4.386 24.148 1.00 92.38 97 TYR A C 1
ATOM 768 O O . TYR A 1 97 ? -13.746 4.819 25.058 1.00 92.38 97 TYR A O 1
ATOM 776 N N . PHE A 1 98 ? -13.453 3.401 23.349 1.00 89.00 98 PHE A N 1
ATOM 777 C CA . PHE A 1 98 ? -14.727 2.714 23.513 1.00 89.00 98 PHE A CA 1
ATOM 778 C C . PHE A 1 98 ? -14.832 2.042 24.888 1.00 89.00 98 PHE A C 1
ATOM 780 O O . PHE A 1 98 ? -15.850 2.162 25.570 1.00 89.00 98 PHE A O 1
ATOM 787 N N . MET A 1 99 ? -13.769 1.355 25.316 1.00 88.88 99 MET A N 1
ATOM 788 C CA . MET A 1 99 ? -13.723 0.731 26.640 1.00 88.88 99 MET A CA 1
ATOM 789 C C . MET A 1 99 ? -13.677 1.776 27.756 1.00 88.88 99 MET A C 1
ATOM 791 O O . MET A 1 99 ? -14.375 1.634 28.755 1.00 88.88 99 MET A O 1
ATOM 795 N N . GLN A 1 100 ? -12.924 2.860 27.574 1.00 90.94 100 GLN A N 1
ATOM 796 C CA . GLN A 1 100 ? -12.865 3.948 28.548 1.00 90.94 100 GLN A CA 1
ATOM 797 C C . GLN A 1 100 ? -14.218 4.654 28.726 1.00 90.94 100 GLN A C 1
ATOM 799 O O . GLN A 1 100 ? -14.616 4.947 29.854 1.00 90.94 100 GLN A O 1
ATOM 804 N N . ASP A 1 101 ? -14.934 4.925 27.637 1.00 89.56 101 ASP A N 1
ATOM 805 C CA . ASP A 1 101 ? -16.270 5.525 27.660 1.00 89.56 101 ASP A CA 1
ATOM 806 C C . ASP A 1 101 ? -17.243 4.652 28.478 1.00 89.56 101 ASP A C 1
ATOM 808 O O . ASP A 1 101 ? -17.956 5.163 29.343 1.00 89.56 101 ASP A O 1
ATOM 812 N N . LYS A 1 102 ? -17.188 3.319 28.310 1.00 84.88 102 LYS A N 1
ATOM 813 C CA . LYS A 1 102 ? -17.985 2.374 29.114 1.00 84.88 102 LYS A CA 1
ATOM 814 C C . LYS A 1 102 ? -17.692 2.440 30.615 1.00 84.88 102 LYS A C 1
ATOM 816 O O . LYS A 1 102 ? -18.631 2.385 31.402 1.00 84.88 102 LYS A O 1
ATOM 821 N N . GLU A 1 103 ? -16.425 2.560 31.004 1.00 87.38 103 GLU A N 1
ATOM 822 C CA . GLU A 1 103 ? -16.016 2.611 32.418 1.00 87.38 103 GLU A CA 1
ATOM 823 C C . GLU A 1 103 ? -16.307 3.970 33.076 1.00 87.38 103 GLU A C 1
ATOM 825 O O . GLU A 1 103 ? -16.596 4.052 34.267 1.00 87.38 103 GLU A O 1
ATOM 830 N N . THR A 1 104 ? -16.226 5.060 32.309 1.00 90.56 104 THR A N 1
ATOM 831 C CA . THR A 1 104 ? -16.342 6.434 32.833 1.00 90.56 104 THR A CA 1
ATOM 832 C C . THR A 1 104 ? -17.744 7.029 32.711 1.00 90.56 104 THR A C 1
ATOM 834 O O . THR A 1 104 ? -18.025 8.055 33.330 1.00 90.56 104 THR A O 1
ATOM 837 N N . GLY A 1 105 ? -18.622 6.424 31.907 1.00 85.94 105 GLY A N 1
ATOM 838 C CA . GLY A 1 105 ? -19.929 6.985 31.551 1.00 85.94 105 GLY A CA 1
ATOM 839 C C . GLY A 1 105 ? -19.864 8.099 30.496 1.00 85.94 105 GLY A C 1
ATOM 840 O O . GLY A 1 105 ? -20.892 8.695 30.175 1.00 85.94 105 GLY A O 1
ATOM 841 N N . SER A 1 106 ? -18.674 8.384 29.956 1.00 85.38 106 SER A N 1
ATOM 842 C CA . SER A 1 106 ? -18.492 9.223 28.767 1.00 85.38 106 SER A CA 1
ATOM 843 C C . SER A 1 106 ? -19.038 8.509 27.524 1.00 85.38 106 SER A C 1
ATOM 845 O O . SER A 1 106 ? -19.146 7.285 27.498 1.00 85.38 106 SER A O 1
ATOM 847 N N . VAL A 1 107 ? -19.406 9.258 26.482 1.00 84.81 107 VAL A N 1
ATOM 848 C CA . VAL A 1 107 ? -19.939 8.687 25.238 1.00 84.81 107 VAL A CA 1
ATOM 849 C C . VAL A 1 107 ? -19.362 9.372 24.003 1.00 84.81 107 VAL A C 1
ATOM 851 O O . VAL A 1 107 ? -19.365 10.596 23.888 1.00 84.81 107 VAL A O 1
ATOM 854 N N . GLY A 1 108 ? -18.942 8.560 23.032 1.00 84.62 108 GLY A N 1
ATOM 855 C CA . GLY A 1 108 ? -18.639 8.998 21.670 1.00 84.62 108 GLY A CA 1
ATOM 856 C C . GLY A 1 108 ? -17.197 9.441 21.422 1.00 84.62 108 GLY A C 1
ATOM 857 O O . GLY A 1 108 ? -16.910 9.916 20.323 1.00 84.62 108 GLY A O 1
ATOM 858 N N . SER A 1 109 ? -16.276 9.240 22.371 1.00 90.44 109 SER A N 1
ATOM 859 C CA . SER A 1 109 ? -14.850 9.589 22.229 1.00 90.44 109 SER A CA 1
ATOM 860 C C . SER A 1 109 ? -14.158 8.837 21.085 1.00 90.44 109 SER A C 1
ATOM 862 O O . SER A 1 109 ? -13.150 9.287 20.546 1.00 90.44 109 SER A O 1
ATOM 864 N N . TRP A 1 110 ? -14.701 7.682 20.704 1.00 91.75 110 TRP A N 1
ATOM 865 C CA . TRP A 1 110 ? -14.173 6.795 19.669 1.00 91.75 110 TRP A CA 1
ATOM 866 C C . TRP A 1 110 ? -14.761 7.048 18.269 1.00 91.75 110 TRP A C 1
ATOM 868 O O . TRP A 1 110 ? -14.211 6.546 17.290 1.00 91.75 110 TRP A O 1
ATOM 878 N N . ASN A 1 111 ? -15.848 7.825 18.151 1.00 92.25 111 ASN A N 1
ATOM 879 C CA . ASN A 1 111 ? -16.600 7.974 16.897 1.00 92.25 111 ASN A CA 1
ATOM 880 C C . ASN A 1 111 ? -15.742 8.561 15.767 1.00 92.25 111 ASN A C 1
ATOM 882 O O . ASN A 1 111 ? -15.676 7.989 14.684 1.00 92.25 111 ASN A O 1
ATOM 886 N N . SER A 1 112 ? -15.024 9.658 16.034 1.00 94.06 112 SER A N 1
ATOM 887 C CA . SER A 1 112 ? -14.186 10.310 15.017 1.00 94.06 112 SER A CA 1
ATOM 888 C C . SER A 1 112 ? -13.044 9.415 14.531 1.00 94.06 112 SER A C 1
ATOM 890 O O . SER A 1 112 ? -12.679 9.465 13.360 1.00 94.06 112 SER A O 1
ATOM 892 N N . LEU A 1 113 ? -12.507 8.566 15.411 1.00 95.56 113 LEU A N 1
ATOM 893 C CA . LEU A 1 113 ? -11.461 7.606 15.063 1.00 95.56 113 LEU A CA 1
ATOM 894 C C . LEU A 1 113 ? -11.999 6.506 14.148 1.00 95.56 113 LEU A C 1
ATOM 896 O O . LEU A 1 113 ? -11.301 6.084 13.232 1.00 95.56 113 LEU A O 1
ATOM 900 N N . VAL A 1 114 ? -13.238 6.061 14.371 1.00 94.75 114 VAL A N 1
ATOM 901 C CA . VAL A 1 114 ? -13.919 5.095 13.499 1.00 94.75 114 VAL A CA 1
ATOM 902 C C . VAL A 1 114 ? -14.256 5.706 12.140 1.00 94.75 114 VAL A C 1
ATOM 904 O O . VAL A 1 114 ? -14.052 5.046 11.122 1.00 94.75 114 VAL A O 1
ATOM 907 N N . ASP A 1 115 ? -14.699 6.962 12.100 1.00 95.62 115 ASP A N 1
ATOM 908 C CA . ASP A 1 115 ? -14.946 7.674 10.840 1.00 95.62 115 ASP A CA 1
ATOM 909 C C . ASP A 1 115 ? -13.650 7.840 10.029 1.00 95.62 115 ASP A C 1
ATOM 911 O O . ASP A 1 115 ? -13.615 7.594 8.819 1.00 95.62 115 ASP A O 1
ATOM 915 N N . GLU A 1 116 ? -12.551 8.201 10.697 1.00 97.56 116 GLU A N 1
ATOM 916 C CA . GLU A 1 116 ? -11.237 8.317 10.062 1.00 97.56 116 GLU A CA 1
ATOM 917 C C . GLU A 1 116 ? -10.688 6.946 9.631 1.00 97.56 116 GLU A C 1
ATOM 919 O O . GLU A 1 116 ? -10.087 6.825 8.558 1.00 97.56 116 GLU A O 1
ATOM 924 N N . ALA A 1 117 ? -10.939 5.891 10.414 1.00 97.56 117 ALA A N 1
ATOM 925 C CA . ALA A 1 117 ? -10.573 4.524 10.061 1.00 97.56 117 ALA A CA 1
ATOM 926 C C . ALA A 1 117 ? -11.317 4.049 8.806 1.00 97.56 117 ALA A C 1
ATOM 928 O O . ALA A 1 117 ? -10.686 3.508 7.900 1.00 97.56 117 ALA A O 1
ATOM 929 N N . ASP A 1 118 ? -12.627 4.293 8.707 1.00 97.56 118 ASP A N 1
ATOM 930 C CA . ASP A 1 118 ? -13.423 3.970 7.516 1.00 97.56 118 ASP A CA 1
ATOM 931 C C . ASP A 1 118 ? -12.900 4.700 6.269 1.00 97.56 118 ASP A C 1
ATOM 933 O O . ASP A 1 118 ? -12.710 4.095 5.206 1.00 97.56 118 ASP A O 1
ATOM 937 N N . ALA A 1 119 ? -12.592 5.993 6.400 1.00 98.25 119 ALA A N 1
ATOM 938 C CA . ALA A 1 119 ? -12.006 6.773 5.316 1.00 98.25 119 ALA A CA 1
ATOM 939 C C . ALA A 1 119 ? -10.644 6.208 4.874 1.00 98.25 119 ALA A C 1
ATOM 941 O O . ALA A 1 119 ? -10.405 6.020 3.676 1.00 98.25 119 ALA A O 1
ATOM 942 N N . SER A 1 120 ? -9.764 5.888 5.824 1.00 98.44 120 SER A N 1
ATOM 943 C CA . SER A 1 120 ? -8.436 5.334 5.542 1.00 98.44 120 SER A CA 1
ATOM 944 C C . SER A 1 120 ? -8.511 3.933 4.920 1.00 98.44 120 SER A C 1
ATOM 946 O O . SER A 1 120 ? -7.798 3.638 3.955 1.00 98.44 120 SER A O 1
ATOM 948 N N . LEU A 1 121 ? -9.455 3.100 5.366 1.00 98.56 121 LEU A N 1
ATOM 949 C CA . LEU A 1 121 ? -9.689 1.765 4.816 1.00 98.56 121 LEU A CA 1
ATOM 950 C C . LEU A 1 121 ? -10.133 1.841 3.349 1.00 98.56 121 LEU A C 1
ATOM 952 O O . LEU A 1 121 ? -9.617 1.107 2.500 1.00 98.56 121 LEU A O 1
ATOM 956 N N . LYS A 1 122 ? -11.025 2.784 3.015 1.00 98.62 122 LYS A N 1
ATOM 957 C CA . LYS A 1 122 ? -11.443 3.060 1.628 1.00 98.62 122 LYS A CA 1
ATOM 958 C C . LYS A 1 122 ? -10.273 3.519 0.759 1.00 98.62 122 LYS A C 1
ATOM 960 O O . LYS A 1 122 ? -10.118 3.026 -0.360 1.00 98.62 122 LYS A O 1
ATOM 965 N N . VAL A 1 123 ? -9.425 4.417 1.266 1.00 98.50 123 VAL A N 1
ATOM 966 C CA . VAL A 1 123 ? -8.205 4.856 0.562 1.00 98.50 123 VAL A CA 1
ATOM 967 C C . VAL A 1 123 ? -7.275 3.670 0.308 1.00 98.50 123 VAL A C 1
ATOM 969 O O . VAL A 1 123 ? -6.740 3.535 -0.798 1.00 98.50 123 VAL A O 1
ATOM 972 N N . SER A 1 124 ? -7.110 2.781 1.288 1.00 98.81 124 SER A N 1
ATOM 973 C CA . SER A 1 124 ? -6.309 1.569 1.120 1.00 98.81 124 SER A CA 1
ATOM 974 C C . SER A 1 124 ? -6.843 0.693 -0.004 1.00 98.81 124 SER A C 1
ATOM 976 O O . SER A 1 124 ? -6.089 0.345 -0.916 1.00 98.81 124 SER A O 1
ATOM 978 N N . GLN A 1 125 ? -8.147 0.408 0.014 1.00 98.75 125 GLN A N 1
ATOM 979 C CA . GLN A 1 125 ? -8.800 -0.435 -0.985 1.00 98.75 125 GLN A CA 1
ATOM 980 C C . GLN A 1 125 ? -8.648 0.130 -2.400 1.00 98.75 125 GLN A C 1
ATOM 982 O O . GLN A 1 125 ? -8.334 -0.610 -3.332 1.00 98.75 125 GLN A O 1
ATOM 987 N N . GLN A 1 126 ? -8.840 1.441 -2.564 1.00 98.62 126 GLN A N 1
ATOM 988 C CA . GLN A 1 126 ? -8.696 2.117 -3.855 1.00 98.62 126 GLN A CA 1
ATOM 989 C C . GLN A 1 126 ? -7.274 1.987 -4.407 1.00 98.62 126 GLN A C 1
ATOM 991 O O . GLN A 1 126 ? -7.090 1.618 -5.568 1.00 98.62 126 GLN A O 1
ATOM 996 N N . ASN A 1 127 ? -6.259 2.245 -3.575 1.00 98.44 127 ASN A N 1
ATOM 997 C CA . ASN A 1 127 ? -4.864 2.102 -3.989 1.00 98.44 127 ASN A CA 1
ATOM 998 C C . ASN A 1 127 ? -4.515 0.637 -4.279 1.00 98.44 127 ASN A C 1
ATOM 1000 O O . ASN A 1 127 ? -3.826 0.357 -5.255 1.00 98.44 127 ASN A O 1
ATOM 1004 N N . PHE A 1 128 ? -5.016 -0.312 -3.491 1.00 98.56 128 PHE A N 1
ATOM 1005 C CA . PHE A 1 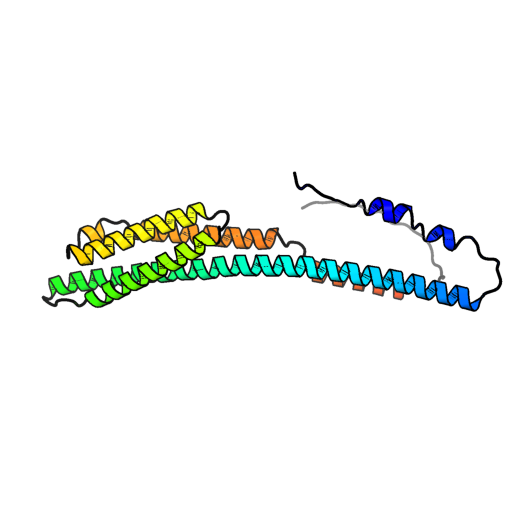128 ? -4.774 -1.730 -3.737 1.00 98.56 128 PHE A CA 1
ATOM 1006 C C . PHE A 1 128 ? -5.412 -2.210 -5.047 1.00 98.56 128 PHE A C 1
ATOM 1008 O O . PHE A 1 128 ? -4.755 -2.890 -5.835 1.00 98.56 128 PHE A O 1
ATOM 1015 N N . ALA A 1 129 ? -6.648 -1.798 -5.339 1.00 98.31 129 ALA A N 1
ATOM 1016 C CA . ALA A 1 129 ? -7.301 -2.087 -6.615 1.00 98.31 129 ALA A CA 1
ATOM 1017 C C . ALA A 1 129 ? -6.519 -1.486 -7.798 1.00 98.31 129 ALA A C 1
ATOM 1019 O O . ALA A 1 129 ? -6.288 -2.166 -8.799 1.00 98.31 129 ALA A O 1
ATOM 1020 N N . ALA A 1 130 ? -6.041 -0.243 -7.666 1.00 97.50 130 ALA A N 1
ATOM 1021 C CA . ALA A 1 130 ? -5.178 0.383 -8.667 1.00 97.50 130 ALA A CA 1
ATOM 1022 C C . ALA A 1 130 ? -3.852 -0.378 -8.841 1.00 97.50 130 ALA A C 1
ATOM 1024 O O . ALA A 1 130 ? -3.375 -0.545 -9.960 1.00 97.50 130 ALA A O 1
ATOM 1025 N N . TRP A 1 131 ? -3.265 -0.889 -7.758 1.00 97.75 131 TRP A N 1
ATOM 1026 C CA . TRP A 1 131 ? -2.065 -1.719 -7.822 1.00 97.75 131 TRP A CA 1
ATOM 1027 C C . TRP A 1 131 ? -2.312 -3.051 -8.542 1.00 97.75 131 TRP A C 1
ATOM 1029 O O . TRP A 1 131 ? -1.487 -3.451 -9.364 1.00 97.75 131 TRP A O 1
ATOM 1039 N N . GLN A 1 132 ? -3.451 -3.710 -8.309 1.00 96.44 132 GLN A N 1
ATOM 1040 C CA . GLN A 1 132 ? -3.813 -4.954 -9.001 1.00 96.44 132 GLN A CA 1
ATOM 1041 C C . GLN A 1 132 ? -3.950 -4.764 -10.519 1.00 96.44 132 GLN A C 1
ATOM 1043 O O . GLN A 1 132 ? -3.511 -5.624 -11.283 1.00 96.44 132 GLN A O 1
ATOM 1048 N N . GLN A 1 133 ? -4.480 -3.620 -10.963 1.00 96.50 133 GLN A N 1
ATOM 1049 C CA . GLN A 1 133 ? -4.584 -3.271 -12.389 1.00 96.50 133 GLN A CA 1
ATOM 1050 C C . GLN A 1 133 ? -3.220 -3.123 -13.080 1.00 96.50 133 GLN A C 1
ATOM 1052 O O . GLN A 1 133 ? -3.130 -3.222 -14.301 1.00 96.50 133 GLN A O 1
ATOM 1057 N N . LEU A 1 134 ? -2.141 -2.915 -12.320 1.00 93.12 134 LEU A N 1
ATOM 1058 C CA . LEU A 1 134 ? -0.783 -2.856 -12.863 1.00 93.12 134 LEU A CA 1
ATOM 1059 C C . LEU A 1 134 ? -0.170 -4.248 -13.096 1.00 93.12 134 LEU A C 1
ATOM 1061 O O . LEU A 1 134 ? 0.987 -4.315 -13.513 1.00 93.12 134 LEU A O 1
ATOM 1065 N N . HIS A 1 135 ? -0.908 -5.331 -12.814 1.00 92.62 135 HIS A N 1
ATOM 1066 C CA . HIS A 1 135 ? -0.498 -6.734 -12.967 1.00 92.62 135 HIS A CA 1
ATOM 1067 C C . HIS A 1 135 ? 0.915 -7.038 -12.418 1.00 92.62 135 HIS A C 1
ATOM 1069 O O . HIS A 1 135 ? 1.804 -7.470 -13.156 1.00 92.62 135 HIS A O 1
ATOM 1075 N N . PRO A 1 136 ? 1.161 -6.793 -11.119 1.00 91.56 136 PRO A N 1
ATOM 1076 C CA . PRO A 1 136 ? 2.467 -7.010 -10.505 1.00 91.56 136 PRO A CA 1
ATOM 1077 C C . PRO A 1 136 ? 2.831 -8.503 -10.491 1.00 91.56 136 PRO A C 1
ATOM 1079 O O . PRO A 1 136 ? 2.070 -9.336 -10.001 1.00 91.56 136 PRO A O 1
ATOM 1082 N N . ALA A 1 137 ? 4.014 -8.856 -10.994 1.00 90.12 137 ALA A N 1
ATOM 1083 C CA . ALA A 1 137 ? 4.487 -10.241 -11.020 1.00 90.12 137 ALA A CA 1
ATOM 1084 C C . ALA A 1 137 ? 4.845 -10.761 -9.612 1.00 90.12 137 ALA A C 1
ATOM 1086 O O . ALA A 1 137 ? 5.410 -10.032 -8.795 1.00 90.12 137 ALA A O 1
ATOM 1087 N N . GLY A 1 138 ? 4.552 -12.038 -9.331 1.00 89.50 138 GLY A N 1
ATOM 1088 C CA . GLY A 1 138 ? 4.896 -12.687 -8.054 1.00 89.50 138 GLY A CA 1
ATOM 1089 C C . GLY A 1 138 ? 4.198 -12.081 -6.829 1.00 89.50 138 GLY A C 1
ATOM 1090 O O . GLY A 1 138 ? 4.735 -12.139 -5.720 1.00 89.50 138 GLY A O 1
ATOM 1091 N N . SER A 1 139 ? 3.033 -11.468 -7.044 1.00 94.19 139 SER A N 1
ATOM 1092 C CA . SER A 1 139 ? 2.293 -10.661 -6.073 1.00 94.19 139 SER A CA 1
ATOM 1093 C C . SER A 1 139 ? 1.227 -11.423 -5.283 1.00 94.19 139 SER A C 1
ATOM 1095 O O . SER A 1 139 ? 0.707 -10.878 -4.317 1.00 94.19 139 SER A O 1
ATOM 1097 N N . GLU A 1 140 ? 0.925 -12.672 -5.643 1.00 95.94 140 GLU A N 1
ATOM 1098 C CA . GLU A 1 140 ? -0.186 -13.454 -5.076 1.00 95.94 140 GLU A CA 1
ATOM 1099 C C . GLU A 1 140 ? -0.141 -13.550 -3.549 1.00 95.94 140 GLU A C 1
ATOM 1101 O O . GLU A 1 140 ? -1.138 -13.286 -2.884 1.00 95.94 140 GLU A O 1
ATOM 1106 N N . SER A 1 141 ? 1.027 -13.856 -2.970 1.00 97.06 141 SER A N 1
ATOM 1107 C CA . SER A 1 141 ? 1.154 -13.970 -1.513 1.00 97.06 141 SER A CA 1
ATOM 1108 C C . SER A 1 141 ? 0.917 -12.637 -0.799 1.00 97.06 141 SER A C 1
ATOM 1110 O O . SER A 1 141 ? 0.287 -12.613 0.251 1.00 97.06 141 SER A O 1
ATOM 1112 N N . LEU A 1 142 ? 1.367 -11.525 -1.393 1.00 98.06 142 LEU A N 1
ATOM 1113 C CA . LEU A 1 142 ? 1.114 -10.175 -0.885 1.00 98.06 142 LEU A CA 1
ATOM 1114 C C . LEU A 1 142 ? -0.357 -9.773 -1.050 1.00 98.06 142 LEU A C 1
ATOM 1116 O O . LEU A 1 142 ? -0.920 -9.120 -0.177 1.00 98.06 142 LEU A O 1
ATOM 1120 N N . ALA A 1 143 ? -0.983 -10.155 -2.162 1.00 98.19 143 ALA A N 1
ATOM 1121 C CA . ALA A 1 143 ? -2.388 -9.873 -2.403 1.00 98.19 143 ALA A CA 1
ATOM 1122 C C . ALA A 1 143 ? -3.283 -10.620 -1.405 1.00 98.19 143 ALA A C 1
ATOM 1124 O O . ALA A 1 143 ? -4.193 -10.022 -0.838 1.00 98.19 143 ALA A O 1
ATOM 1125 N N . ASN A 1 144 ? -2.992 -11.895 -1.144 1.00 98.25 144 ASN A N 1
ATOM 1126 C CA . ASN A 1 144 ? -3.750 -12.710 -0.198 1.00 98.25 144 ASN A CA 1
ATOM 1127 C C . ASN A 1 144 ? -3.620 -12.190 1.238 1.00 98.25 144 ASN A C 1
ATOM 1129 O O . ASN A 1 144 ? -4.632 -12.014 1.915 1.00 98.25 144 ASN A O 1
ATOM 1133 N N . SER A 1 145 ? -2.401 -11.881 1.690 1.00 98.50 145 SER A N 1
ATOM 1134 C CA . SER A 1 145 ? -2.188 -11.350 3.041 1.00 98.50 145 SER A CA 1
ATOM 1135 C C . SER A 1 145 ? -2.807 -9.962 3.228 1.00 98.50 145 SER A C 1
ATOM 1137 O O . SER A 1 145 ? -3.377 -9.680 4.282 1.00 98.50 145 SER A O 1
ATOM 1139 N N . TYR A 1 146 ? -2.795 -9.119 2.185 1.00 98.69 146 TYR A N 1
ATOM 1140 C CA . TYR A 1 146 ? -3.540 -7.858 2.179 1.00 98.69 146 TYR A CA 1
ATOM 1141 C C . TYR A 1 146 ? -5.043 -8.091 2.369 1.00 98.69 146 TYR A C 1
ATOM 1143 O O . TYR A 1 146 ? -5.651 -7.418 3.193 1.00 98.69 146 TYR A O 1
ATOM 1151 N N . GLN A 1 147 ? -5.648 -9.034 1.637 1.00 98.44 147 GLN A N 1
ATOM 1152 C CA . GLN A 1 147 ? -7.089 -9.304 1.726 1.00 98.44 147 GLN A CA 1
ATOM 1153 C C . GLN A 1 147 ? -7.504 -9.816 3.107 1.00 98.44 147 GLN A C 1
ATOM 1155 O O . GLN A 1 147 ? -8.536 -9.390 3.616 1.00 98.44 147 GLN A O 1
ATOM 1160 N N . LEU A 1 148 ? -6.695 -10.674 3.736 1.00 98.06 148 LEU A N 1
ATOM 1161 C CA . LEU A 1 148 ? -6.948 -11.141 5.104 1.00 98.06 148 LEU A CA 1
ATOM 1162 C C . LEU A 1 148 ? -6.886 -9.988 6.108 1.00 98.06 148 LEU A C 1
ATOM 1164 O O . LEU A 1 148 ? -7.795 -9.821 6.920 1.00 98.06 148 LEU A O 1
ATOM 1168 N N . PHE A 1 149 ? -5.848 -9.154 6.022 1.00 98.50 149 PHE A N 1
ATOM 1169 C CA . PHE A 1 149 ? -5.700 -8.016 6.923 1.00 98.50 149 PHE A CA 1
ATOM 1170 C C . PHE A 1 149 ? -6.800 -6.967 6.707 1.00 98.50 149 PHE A C 1
ATOM 1172 O O . PHE A 1 149 ? -7.429 -6.531 7.668 1.00 98.50 149 PHE A O 1
ATOM 1179 N N . PHE A 1 150 ? -7.102 -6.625 5.453 1.00 98.50 150 PHE A N 1
ATOM 1180 C CA . PHE A 1 150 ? -8.207 -5.738 5.086 1.00 98.50 150 PHE A CA 1
ATOM 1181 C C . PHE A 1 150 ? -9.559 -6.270 5.563 1.00 98.50 150 PHE A C 1
ATOM 1183 O O . PHE A 1 150 ? -10.331 -5.523 6.159 1.00 98.50 150 PHE A O 1
ATOM 1190 N N . GLY A 1 151 ? -9.841 -7.552 5.315 1.00 96.88 151 GLY A N 1
ATOM 1191 C CA . GLY A 1 151 ? -11.075 -8.208 5.738 1.00 96.88 151 GLY A CA 1
ATOM 1192 C C . GLY A 1 151 ? -11.248 -8.147 7.250 1.00 96.88 151 GLY A C 1
ATOM 1193 O O . GLY A 1 151 ? -12.292 -7.710 7.722 1.00 96.88 151 GLY A O 1
ATOM 1194 N N . GLY A 1 152 ? -10.189 -8.457 8.000 1.00 95.44 152 GLY A N 1
ATOM 1195 C CA . GLY A 1 152 ? -10.221 -8.364 9.454 1.00 95.44 152 GLY A CA 1
ATOM 1196 C C . GLY A 1 152 ? -10.482 -6.943 9.965 1.00 95.44 152 GLY A C 1
ATOM 1197 O O . GLY A 1 152 ? -11.337 -6.746 10.826 1.00 95.44 152 GLY A O 1
ATOM 1198 N N . LEU A 1 153 ? -9.786 -5.932 9.429 1.00 96.25 153 LEU A N 1
ATOM 1199 C CA . LEU A 1 153 ? -10.013 -4.536 9.833 1.00 96.25 153 LEU A CA 1
ATOM 1200 C C . LEU A 1 153 ? -11.426 -4.064 9.480 1.00 96.25 153 LEU A C 1
ATOM 1202 O O . LEU A 1 153 ? -12.048 -3.334 10.249 1.00 96.25 153 LEU A O 1
ATOM 1206 N N . LYS A 1 154 ? -11.953 -4.505 8.335 1.00 95.44 154 LYS A N 1
ATOM 1207 C CA . LYS A 1 154 ? -13.332 -4.233 7.933 1.00 95.44 154 LYS A CA 1
ATOM 1208 C C . LYS A 1 154 ? -14.332 -4.852 8.912 1.00 95.44 154 LYS A C 1
ATOM 1210 O O . LYS A 1 154 ? -15.283 -4.181 9.298 1.00 95.44 154 LYS A O 1
ATOM 1215 N N . GLU A 1 155 ? -14.120 -6.096 9.332 1.00 92.44 155 GLU A N 1
ATOM 1216 C CA . GLU A 1 155 ? -14.972 -6.760 10.325 1.00 92.44 155 GLU A CA 1
ATOM 1217 C C . GLU A 1 155 ? -14.953 -6.030 11.673 1.00 92.44 155 GLU A C 1
ATOM 1219 O O . GLU A 1 155 ? -16.016 -5.775 12.241 1.00 92.44 155 GLU A O 1
ATOM 1224 N N . GLN A 1 156 ? -13.776 -5.607 12.146 1.00 91.69 156 GLN A N 1
ATOM 1225 C CA . GLN A 1 156 ? -13.651 -4.803 13.367 1.00 91.69 156 GLN A CA 1
ATOM 1226 C C . GLN A 1 156 ? -14.386 -3.462 13.270 1.00 91.69 156 GLN A C 1
ATOM 1228 O O . GLN A 1 156 ? -15.133 -3.093 14.180 1.00 91.69 156 GLN A O 1
ATOM 1233 N N . LEU A 1 157 ? -14.194 -2.748 12.158 1.00 91.81 157 LEU A N 1
ATOM 1234 C CA . LEU A 1 157 ? -14.852 -1.474 11.879 1.00 91.81 157 LEU A CA 1
ATOM 1235 C C . LEU A 1 157 ? -16.381 -1.629 11.872 1.00 91.81 157 LEU A C 1
ATOM 1237 O O . LEU A 1 157 ? -17.093 -0.877 12.539 1.00 91.81 157 LEU A O 1
ATOM 1241 N N . GLU A 1 158 ? -16.895 -2.638 11.165 1.00 89.06 158 GLU A N 1
ATOM 1242 C CA . GLU A 1 158 ? -18.329 -2.926 11.117 1.00 89.06 158 GLU A CA 1
ATOM 1243 C C . GLU A 1 158 ? -18.883 -3.366 12.481 1.00 89.06 158 GLU A C 1
ATOM 1245 O O . GLU A 1 158 ? -20.008 -2.998 12.834 1.00 89.06 158 GLU A O 1
ATOM 1250 N N . GLY A 1 159 ? -18.107 -4.124 13.262 1.00 83.50 159 GLY A N 1
ATOM 1251 C CA . GLY A 1 159 ? -18.456 -4.529 14.624 1.00 83.50 159 GLY A CA 1
ATOM 1252 C C . GLY A 1 159 ? -18.661 -3.331 15.553 1.00 83.50 159 GLY A C 1
ATOM 1253 O O . GLY A 1 159 ? -19.653 -3.282 16.288 1.00 83.50 159 GLY A O 1
ATOM 1254 N N . MET A 1 160 ? -17.787 -2.326 15.455 1.00 82.19 160 MET A N 1
ATOM 1255 C CA . MET A 1 160 ? -17.916 -1.072 16.204 1.00 82.19 160 MET A CA 1
ATOM 1256 C C . MET A 1 160 ? -19.117 -0.241 15.747 1.00 82.19 160 MET A C 1
ATOM 1258 O O . MET A 1 160 ? -19.914 0.180 16.584 1.00 82.19 160 MET A O 1
ATOM 1262 N N . GLN A 1 161 ? -19.297 -0.056 14.437 1.00 82.81 161 GLN A N 1
ATOM 1263 C CA . GLN A 1 161 ? -20.379 0.775 13.894 1.00 82.81 161 GLN A CA 1
ATOM 1264 C C . GLN A 1 161 ? -21.779 0.191 14.133 1.00 82.81 161 GLN A C 1
ATOM 1266 O O . GLN A 1 161 ? -22.717 0.933 14.417 1.00 82.81 161 GLN A O 1
ATOM 1271 N N . LYS A 1 162 ? -21.952 -1.130 13.982 1.00 76.50 162 LYS A N 1
ATOM 1272 C CA . LYS A 1 162 ? -23.287 -1.759 13.944 1.00 76.50 162 LYS A CA 1
ATOM 1273 C C . LYS A 1 162 ? -23.757 -2.291 15.288 1.00 76.50 162 LYS A C 1
ATOM 1275 O O . LYS A 1 162 ? -24.957 -2.312 15.542 1.00 76.50 162 LYS A O 1
ATOM 1280 N N . LYS A 1 163 ? -22.838 -2.800 16.109 1.00 64.81 163 LYS A N 1
ATOM 1281 C CA . LYS A 1 163 ? -23.197 -3.544 17.323 1.00 64.81 163 LYS A CA 1
ATOM 1282 C C . LYS A 1 163 ? -22.810 -2.821 18.604 1.00 64.81 163 LYS A C 1
ATOM 1284 O O . LYS A 1 163 ? -23.287 -3.229 19.658 1.00 64.81 163 LYS A O 1
ATOM 1289 N N . ALA A 1 164 ? -21.924 -1.816 18.533 1.00 63.00 164 ALA A N 1
ATOM 1290 C CA . ALA A 1 164 ? -21.241 -1.263 19.706 1.00 63.00 164 ALA A CA 1
ATOM 1291 C C . ALA A 1 164 ? -20.777 -2.385 20.668 1.00 63.00 164 ALA A C 1
ATOM 1293 O O . ALA A 1 164 ? -20.829 -2.265 21.894 1.00 63.00 164 ALA A O 1
ATOM 1294 N N . SER A 1 165 ? -20.399 -3.539 20.109 1.00 64.12 165 SER A N 1
ATOM 1295 C CA . SER A 1 165 ? -20.026 -4.730 20.864 1.00 64.12 165 SER A CA 1
ATOM 1296 C C . SER A 1 165 ? -18.534 -4.925 20.704 1.00 64.12 165 SER A C 1
ATOM 1298 O O . SER A 1 165 ? -18.055 -5.131 19.587 1.00 64.12 165 SER A O 1
ATOM 1300 N N . ILE A 1 166 ? -17.811 -4.876 21.817 1.00 67.56 166 ILE A N 1
ATOM 1301 C CA . ILE A 1 166 ? -16.363 -5.056 21.815 1.00 67.56 166 ILE A CA 1
ATOM 1302 C C . ILE A 1 166 ? -15.967 -6.517 21.526 1.00 67.56 166 ILE A C 1
ATOM 1304 O O . ILE A 1 166 ? -14.869 -6.773 21.051 1.00 67.56 166 ILE A O 1
ATOM 1308 N N . ASP A 1 167 ? -16.875 -7.476 21.725 1.00 70.25 167 ASP A N 1
ATOM 1309 C CA . ASP A 1 167 ? -16.587 -8.901 21.512 1.00 70.25 167 ASP A CA 1
ATOM 1310 C C . ASP A 1 167 ? -16.215 -9.183 20.049 1.00 70.25 167 ASP A C 1
ATOM 1312 O O . ASP A 1 167 ? -15.136 -9.697 19.768 1.00 70.25 167 ASP A O 1
ATOM 1316 N N . ALA A 1 168 ? -17.024 -8.688 19.106 1.00 67.19 168 ALA A N 1
ATOM 1317 C CA . ALA A 1 168 ? -16.741 -8.780 17.671 1.00 67.19 168 ALA A CA 1
ATOM 1318 C C . ALA A 1 168 ? -15.442 -8.055 17.256 1.00 67.19 168 ALA A C 1
ATOM 1320 O O . ALA A 1 168 ? -14.846 -8.383 16.234 1.00 67.19 168 ALA A O 1
ATOM 1321 N N . PHE A 1 169 ? -14.992 -7.067 18.037 1.00 71.06 169 PHE A N 1
ATOM 1322 C CA . PHE A 1 169 ? -13.727 -6.377 17.793 1.00 71.06 169 PHE A CA 1
ATOM 1323 C C . PHE A 1 169 ? -12.516 -7.246 18.177 1.00 71.06 169 PHE A C 1
ATOM 1325 O O . PHE A 1 169 ? -11.490 -7.194 17.500 1.00 71.06 169 PHE A O 1
ATOM 1332 N N . PHE A 1 170 ? -12.627 -8.075 19.219 1.00 74.44 170 PHE A N 1
ATOM 1333 C CA . PHE A 1 170 ? -11.534 -8.933 19.698 1.00 7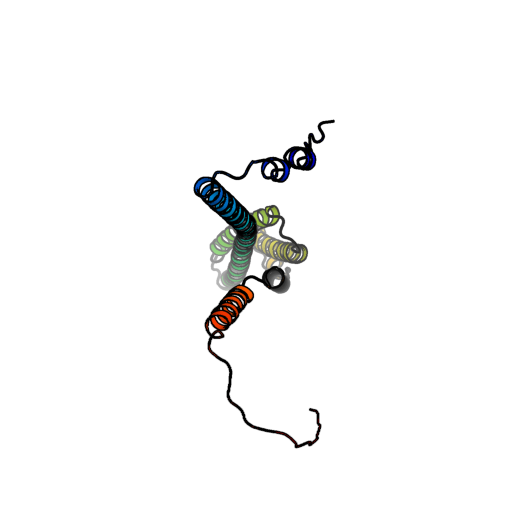4.44 170 PHE A CA 1
ATOM 1334 C C . PHE A 1 170 ? -11.519 -10.346 19.102 1.00 74.44 170 PHE A C 1
ATOM 1336 O O . PHE A 1 170 ? -10.511 -11.039 19.221 1.00 74.44 170 PHE A O 1
ATOM 1343 N N . GLU A 1 171 ? -12.598 -10.774 18.446 1.00 81.69 171 GLU A N 1
ATOM 1344 C CA . GLU A 1 171 ? -12.681 -12.082 17.776 1.00 81.69 171 GLU A CA 1
ATOM 1345 C C . GLU A 1 171 ? -11.707 -12.217 16.593 1.00 81.69 171 GLU A C 1
ATOM 1347 O O . GLU A 1 171 ? -11.286 -13.324 16.248 1.00 81.69 171 GLU A O 1
ATOM 1352 N N . VAL A 1 172 ? -11.320 -11.098 15.979 1.00 83.31 172 VAL A N 1
ATOM 1353 C CA . VAL A 1 172 ? -10.471 -11.090 14.787 1.00 83.31 172 VAL A CA 1
ATOM 1354 C C . VAL A 1 172 ? -8.984 -11.049 15.177 1.00 83.31 172 VAL A C 1
ATOM 1356 O O . VAL A 1 172 ? -8.548 -10.101 15.837 1.00 83.31 172 VAL A O 1
ATOM 1359 N N . PRO A 1 173 ? -8.143 -11.999 14.719 1.00 90.00 173 PRO A N 1
ATOM 1360 C CA . PRO A 1 173 ? -6.715 -12.044 15.045 1.00 90.00 173 PRO A CA 1
ATOM 1361 C C . PRO A 1 173 ? -5.892 -11.045 14.207 1.00 90.00 173 PRO A C 1
ATOM 1363 O O . PRO A 1 173 ? -4.965 -11.419 13.484 1.00 90.00 173 PRO A O 1
ATOM 1366 N N . ILE A 1 174 ? -6.201 -9.750 14.312 1.00 92.94 174 ILE A N 1
ATOM 1367 C CA . ILE A 1 174 ? -5.608 -8.683 13.485 1.00 92.94 174 ILE A CA 1
ATOM 1368 C C . ILE A 1 174 ? -4.088 -8.657 13.527 1.00 92.94 174 ILE A C 1
ATOM 1370 O O . ILE A 1 174 ? -3.450 -8.468 12.495 1.00 92.94 174 ILE A O 1
ATOM 1374 N N . GLN A 1 175 ? -3.496 -8.883 14.698 1.00 92.81 175 GLN A N 1
ATOM 1375 C CA . GLN A 1 175 ? -2.042 -8.875 14.854 1.00 92.81 175 GLN A CA 1
ATOM 1376 C C . GLN A 1 175 ? -1.369 -9.938 13.975 1.00 92.81 175 GLN A C 1
ATOM 1378 O O . GLN A 1 175 ? -0.324 -9.676 13.377 1.00 92.81 175 GLN A O 1
ATOM 1383 N N . ALA A 1 176 ? -1.984 -11.119 13.845 1.00 96.06 176 ALA A N 1
ATOM 1384 C CA . ALA A 1 176 ? -1.474 -12.182 12.988 1.00 96.06 176 ALA A CA 1
ATOM 1385 C C . ALA A 1 176 ? -1.573 -11.790 11.507 1.00 96.06 176 ALA A C 1
ATOM 1387 O O . ALA A 1 176 ? -0.599 -11.941 10.769 1.00 96.06 176 ALA A O 1
ATOM 1388 N N . PHE A 1 177 ? -2.703 -11.213 11.087 1.00 97.56 177 PHE A N 1
ATOM 1389 C CA . PHE A 1 177 ? -2.885 -10.754 9.708 1.00 97.56 177 PHE A CA 1
ATOM 1390 C C . PHE A 1 177 ? -1.942 -9.603 9.341 1.00 97.56 177 PHE A C 1
ATOM 1392 O O . PHE A 1 177 ? -1.339 -9.619 8.270 1.00 97.56 177 PHE A O 1
ATOM 1399 N N . GLN A 1 178 ? -1.750 -8.634 10.239 1.00 97.62 178 GLN A N 1
ATOM 1400 C CA . GLN A 1 178 ? -0.802 -7.538 10.046 1.00 97.62 178 GLN A CA 1
ATOM 1401 C C . GLN A 1 178 ? 0.640 -8.055 9.946 1.00 97.62 178 GLN A C 1
ATOM 1403 O O . GLN A 1 178 ? 1.411 -7.572 9.112 1.00 97.62 178 GLN A O 1
ATOM 1408 N N . SER A 1 179 ? 1.009 -9.027 10.786 1.00 98.00 179 SER A N 1
ATOM 1409 C CA . SER A 1 179 ? 2.337 -9.648 10.771 1.00 98.00 179 SER A CA 1
ATOM 1410 C C . SER A 1 179 ? 2.605 -10.373 9.450 1.00 98.00 179 SER A C 1
ATOM 1412 O O . SER A 1 179 ? 3.598 -10.067 8.785 1.00 98.00 179 SER A O 1
ATOM 1414 N N . ASP A 1 180 ? 1.687 -11.243 9.010 1.00 98.25 180 ASP A N 1
ATOM 1415 C CA . ASP A 1 180 ? 1.808 -11.935 7.719 1.00 98.25 180 ASP A CA 1
ATOM 1416 C C . ASP A 1 180 ? 1.858 -10.931 6.559 1.00 98.25 180 ASP A C 1
ATOM 1418 O O . ASP A 1 180 ? 2.760 -10.984 5.724 1.00 98.25 180 ASP A O 1
ATOM 1422 N N . PHE A 1 181 ? 0.979 -9.926 6.544 1.00 98.56 181 PHE A N 1
ATOM 1423 C CA . PHE A 1 181 ? 1.018 -8.873 5.529 1.00 98.56 181 PHE A CA 1
ATOM 1424 C C . PHE A 1 181 ? 2.374 -8.156 5.464 1.00 98.56 181 PHE A C 1
ATOM 1426 O O . PHE A 1 181 ? 2.938 -7.977 4.378 1.00 98.56 181 PHE A O 1
ATOM 1433 N N . ASN A 1 182 ? 2.935 -7.774 6.613 1.00 97.94 182 ASN A N 1
ATOM 1434 C CA . ASN A 1 182 ? 4.248 -7.137 6.689 1.00 97.94 182 ASN A CA 1
ATOM 1435 C C . ASN A 1 182 ? 5.364 -8.043 6.165 1.00 97.94 182 ASN A C 1
ATOM 1437 O O . ASN A 1 182 ? 6.235 -7.576 5.423 1.00 97.94 182 ASN A O 1
ATOM 1441 N N . GLU A 1 183 ? 5.324 -9.327 6.507 1.00 98.31 183 GLU A N 1
ATOM 1442 C CA . GLU A 1 183 ? 6.291 -10.303 6.026 1.00 98.31 183 GLU A CA 1
ATOM 1443 C C . GLU A 1 183 ? 6.194 -10.485 4.506 1.00 98.31 183 GLU A C 1
ATOM 1445 O O . GLU A 1 183 ? 7.209 -10.398 3.803 1.00 98.31 183 GLU A O 1
ATOM 1450 N N . GLN A 1 184 ? 4.986 -10.677 3.966 1.00 98.06 184 GLN A N 1
ATOM 1451 C CA . GLN A 1 184 ? 4.788 -10.819 2.521 1.00 98.06 184 GLN A CA 1
ATOM 1452 C C . GLN A 1 184 ? 5.206 -9.553 1.769 1.00 98.06 184 GLN A C 1
ATOM 1454 O O . GLN A 1 184 ? 5.813 -9.652 0.697 1.00 98.06 184 GLN A O 1
ATOM 1459 N N . TYR A 1 185 ? 4.955 -8.371 2.338 1.00 97.50 185 TYR A N 1
ATOM 1460 C CA . TYR A 1 185 ? 5.401 -7.102 1.768 1.00 97.50 185 TYR A CA 1
ATOM 1461 C C . TYR A 1 185 ? 6.930 -7.013 1.720 1.00 97.50 185 TYR A C 1
ATOM 1463 O O . TYR A 1 185 ? 7.503 -6.731 0.664 1.00 97.50 185 TYR A O 1
ATOM 1471 N N . ALA A 1 186 ? 7.616 -7.344 2.817 1.00 96.69 186 ALA A N 1
ATOM 1472 C CA . ALA A 1 186 ? 9.077 -7.378 2.856 1.00 96.69 186 ALA A CA 1
ATOM 1473 C C . ALA A 1 186 ? 9.653 -8.394 1.852 1.00 96.69 186 ALA A C 1
ATOM 1475 O O . ALA A 1 186 ? 10.591 -8.084 1.110 1.00 96.69 186 ALA A O 1
ATOM 1476 N N . ARG A 1 187 ? 9.061 -9.592 1.760 1.00 96.19 187 ARG A N 1
ATOM 1477 C CA . ARG A 1 187 ? 9.442 -10.624 0.779 1.00 96.19 187 ARG A CA 1
ATOM 1478 C C . ARG A 1 187 ? 9.233 -10.154 -0.660 1.00 96.19 187 ARG A C 1
ATOM 1480 O O . ARG A 1 187 ? 10.078 -10.427 -1.515 1.00 96.19 187 ARG A O 1
ATOM 1487 N N . TYR A 1 188 ? 8.130 -9.468 -0.949 1.00 94.69 188 TYR A N 1
ATOM 1488 C CA . TYR A 1 188 ? 7.852 -8.887 -2.263 1.00 94.69 188 TYR A CA 1
ATOM 1489 C C . TYR A 1 188 ? 8.905 -7.833 -2.633 1.00 94.69 188 TYR A C 1
ATOM 1491 O O . TYR A 1 188 ? 9.555 -7.951 -3.673 1.00 94.69 188 TYR A O 1
ATOM 1499 N N . GLN A 1 189 ? 9.182 -6.880 -1.740 1.00 93.06 189 GLN A N 1
ATOM 1500 C CA . GLN A 1 189 ? 10.188 -5.835 -1.959 1.00 93.06 189 GLN A CA 1
ATOM 1501 C C . GLN A 1 189 ? 11.599 -6.415 -2.145 1.00 93.06 189 GLN A C 1
ATOM 1503 O O . GLN A 1 189 ? 12.326 -6.013 -3.056 1.00 93.06 189 GLN A O 1
ATOM 1508 N N . ASN A 1 190 ? 11.975 -7.419 -1.350 1.00 92.00 190 ASN A N 1
ATOM 1509 C CA . ASN A 1 190 ? 13.266 -8.095 -1.472 1.00 92.00 190 ASN A CA 1
ATOM 1510 C C . ASN A 1 190 ? 13.416 -8.835 -2.806 1.00 92.00 190 ASN A C 1
ATOM 1512 O O . ASN A 1 190 ? 14.479 -8.756 -3.424 1.00 92.00 190 ASN A O 1
ATOM 1516 N N . ARG A 1 191 ? 12.365 -9.519 -3.282 1.00 89.31 191 ARG A N 1
ATOM 1517 C CA . ARG A 1 191 ? 12.366 -10.163 -4.607 1.00 89.31 191 ARG A CA 1
ATOM 1518 C C . ARG A 1 191 ? 12.589 -9.143 -5.720 1.00 89.31 191 ARG A C 1
ATOM 1520 O O . ARG A 1 191 ? 13.411 -9.392 -6.595 1.00 89.31 191 ARG A O 1
ATOM 1527 N N . ARG A 1 192 ? 11.946 -7.975 -5.648 1.00 85.00 192 ARG A N 1
ATOM 1528 C CA . ARG A 1 192 ? 12.125 -6.900 -6.641 1.00 85.00 192 ARG A CA 1
ATOM 1529 C C . ARG A 1 192 ? 13.520 -6.288 -6.609 1.00 85.00 192 ARG A C 1
ATOM 1531 O O . ARG A 1 192 ? 14.116 -6.095 -7.661 1.00 85.00 192 ARG A O 1
ATOM 1538 N N . ARG A 1 193 ? 14.081 -6.044 -5.419 1.00 84.00 193 ARG A N 1
ATOM 1539 C CA . ARG A 1 193 ? 15.470 -5.569 -5.279 1.00 84.00 193 ARG A CA 1
ATOM 1540 C C . ARG A 1 193 ? 16.460 -6.563 -5.883 1.00 84.00 193 ARG A C 1
ATOM 1542 O O . ARG A 1 193 ? 17.331 -6.161 -6.644 1.00 84.00 193 ARG A O 1
ATOM 1549 N N . LYS A 1 194 ? 16.292 -7.858 -5.589 1.00 82.88 194 LYS A N 1
ATOM 1550 C CA . LYS A 1 194 ? 17.119 -8.925 -6.171 1.00 82.88 194 LYS A CA 1
ATOM 1551 C C . LYS A 1 194 ? 16.962 -8.993 -7.688 1.00 82.88 194 LYS A C 1
ATOM 1553 O O . LYS A 1 194 ? 17.979 -9.040 -8.364 1.00 82.88 194 LYS A O 1
ATOM 1558 N N . ALA A 1 195 ? 15.733 -8.925 -8.206 1.00 76.94 195 ALA A N 1
ATOM 1559 C CA . ALA A 1 195 ? 15.456 -8.918 -9.642 1.00 76.94 195 ALA A CA 1
ATOM 1560 C C . ALA A 1 195 ? 16.144 -7.743 -10.355 1.00 76.94 195 ALA A C 1
ATOM 1562 O O . ALA A 1 195 ? 16.825 -7.963 -11.354 1.00 76.94 195 ALA A O 1
ATOM 1563 N N . ASN A 1 196 ? 16.059 -6.532 -9.795 1.00 66.44 196 ASN A N 1
ATOM 1564 C CA . ASN A 1 196 ? 16.739 -5.351 -10.333 1.00 66.44 196 ASN A CA 1
ATOM 1565 C C . ASN A 1 196 ? 18.270 -5.508 -10.310 1.00 66.44 196 ASN A C 1
ATOM 1567 O O . ASN A 1 196 ? 18.931 -5.167 -11.285 1.00 66.44 196 ASN A O 1
ATOM 1571 N N . CYS A 1 197 ? 18.846 -6.086 -9.249 1.00 61.38 197 CYS A N 1
ATOM 1572 C CA . CYS A 1 197 ? 20.285 -6.371 -9.197 1.00 61.38 197 CYS A CA 1
ATOM 1573 C C . CYS A 1 197 ? 20.715 -7.486 -10.170 1.00 61.38 197 CYS A C 1
ATOM 1575 O O . CYS A 1 197 ? 21.781 -7.391 -10.769 1.00 61.38 197 CYS A O 1
ATOM 1577 N N . SER A 1 198 ? 19.905 -8.535 -10.347 1.00 57.97 198 SER A N 1
ATOM 1578 C CA . SER A 1 198 ? 20.219 -9.672 -11.227 1.00 57.97 198 SER A CA 1
ATOM 1579 C C . SER A 1 198 ? 19.951 -9.403 -12.710 1.00 57.97 198 SER A C 1
ATOM 1581 O O . SER A 1 198 ? 20.596 -10.014 -13.554 1.00 57.97 198 SER A O 1
ATOM 1583 N N . GLY A 1 199 ? 19.022 -8.495 -13.034 1.00 52.97 199 GLY A N 1
ATOM 1584 C CA . GLY A 1 199 ? 18.732 -8.047 -14.401 1.00 52.97 199 GLY A CA 1
ATOM 1585 C C . GLY A 1 199 ? 19.693 -6.965 -14.907 1.00 52.97 199 GLY A C 1
ATOM 1586 O O . GLY A 1 199 ? 19.766 -6.729 -16.108 1.00 52.97 199 GLY A O 1
ATOM 1587 N N . GLN A 1 200 ? 20.473 -6.342 -14.012 1.00 54.34 200 GLN A N 1
ATOM 1588 C CA . GLN A 1 200 ? 21.508 -5.355 -14.346 1.00 54.34 200 GLN A CA 1
ATOM 1589 C C . GLN A 1 200 ? 22.889 -5.658 -13.713 1.00 54.34 200 GLN A C 1
ATOM 1591 O O . GLN A 1 200 ? 23.446 -4.796 -13.027 1.00 54.34 200 GLN A O 1
ATOM 1596 N N . PRO A 1 201 ? 23.538 -6.811 -13.986 1.00 44.31 201 PRO A N 1
ATOM 1597 C CA . PRO A 1 201 ? 24.947 -7.010 -13.618 1.00 44.31 201 PRO A CA 1
ATOM 1598 C C . PRO A 1 201 ? 25.896 -6.051 -14.365 1.00 44.31 201 PRO A C 1
ATOM 1600 O O . PRO A 1 201 ? 27.005 -5.778 -13.914 1.00 44.31 201 PRO A O 1
ATOM 1603 N N . TYR A 1 202 ? 25.460 -5.527 -15.517 1.00 46.62 202 TYR A N 1
ATOM 1604 C CA . TYR A 1 202 ? 26.322 -4.893 -16.521 1.00 46.62 202 TYR A CA 1
ATOM 1605 C C . TYR A 1 202 ? 26.144 -3.380 -16.668 1.00 46.62 202 TYR A C 1
ATOM 1607 O O . TYR A 1 202 ? 26.539 -2.843 -17.697 1.00 46.62 202 TYR A O 1
ATOM 1615 N N . VAL A 1 203 ? 25.517 -2.681 -15.719 1.00 51.78 203 VAL A N 1
ATOM 1616 C CA . VAL A 1 203 ? 25.334 -1.214 -15.828 1.00 51.78 203 VAL A CA 1
ATOM 1617 C C . VAL A 1 203 ? 25.950 -0.473 -14.641 1.00 51.78 203 VAL A C 1
ATOM 1619 O O . VAL A 1 203 ? 26.510 0.608 -14.814 1.00 51.78 203 VAL A O 1
ATOM 1622 N N . CYS A 1 204 ? 25.946 -1.075 -13.447 1.00 50.81 204 CYS A N 1
ATOM 1623 C CA . CYS A 1 204 ? 26.519 -0.444 -12.256 1.00 50.81 204 CYS A CA 1
ATOM 1624 C C . CYS A 1 204 ? 28.035 -0.698 -12.099 1.00 50.81 204 CYS A C 1
ATOM 1626 O O . CYS A 1 204 ? 28.752 0.206 -11.685 1.00 50.81 204 CYS A O 1
ATOM 1628 N N . CYS A 1 205 ? 28.549 -1.873 -12.497 1.00 51.72 205 CYS A N 1
ATOM 1629 C CA . CYS A 1 205 ? 29.968 -2.234 -12.300 1.00 51.72 205 CYS A CA 1
ATOM 1630 C C . CYS A 1 205 ? 30.839 -2.179 -13.573 1.00 51.72 205 CYS A 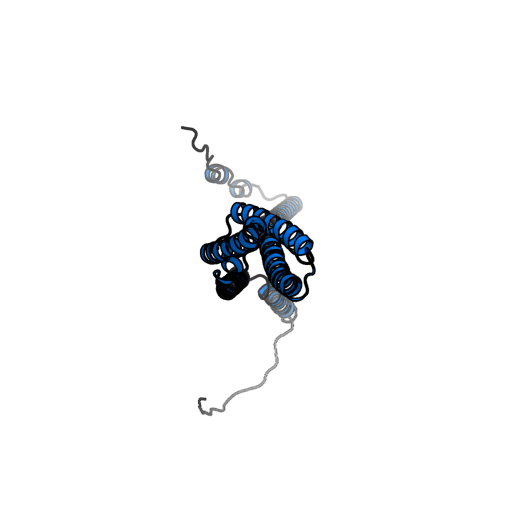C 1
ATOM 1632 O O . CYS A 1 205 ? 32.057 -2.031 -13.493 1.00 51.72 205 CYS A O 1
ATOM 1634 N N . THR A 1 206 ? 30.251 -2.278 -14.764 1.00 47.84 206 THR A N 1
ATOM 1635 C CA . THR A 1 206 ? 30.987 -2.300 -16.045 1.00 47.84 206 THR A CA 1
ATOM 1636 C C . THR A 1 206 ? 31.241 -0.911 -16.618 1.00 47.84 206 THR A C 1
ATOM 1638 O O . THR A 1 206 ? 32.211 -0.757 -17.344 1.00 47.84 206 THR A O 1
ATOM 1641 N N . SER A 1 207 ? 30.441 0.111 -16.296 1.00 51.56 207 SER A N 1
ATOM 1642 C CA . SER A 1 207 ? 30.700 1.483 -16.763 1.00 51.56 207 SER A CA 1
ATOM 1643 C C . SER A 1 207 ? 32.048 1.998 -16.245 1.00 51.56 207 SER A C 1
ATOM 1645 O O . SER A 1 207 ? 32.784 2.659 -16.975 1.00 51.56 207 SER A O 1
ATOM 1647 N N . LEU A 1 208 ? 32.430 1.591 -15.031 1.00 56.94 208 LEU A N 1
ATOM 1648 C CA . LEU A 1 208 ? 33.737 1.885 -14.447 1.00 56.94 208 LEU A CA 1
ATOM 1649 C C . LEU A 1 208 ? 34.850 0.981 -15.009 1.00 56.94 208 LEU A C 1
ATOM 1651 O O . LEU A 1 208 ? 35.930 1.465 -15.341 1.00 56.94 208 LEU A O 1
ATOM 1655 N N . SER A 1 209 ? 34.581 -0.319 -15.183 1.00 54.22 209 SER A N 1
ATOM 1656 C CA . SER A 1 209 ? 35.568 -1.289 -15.689 1.00 54.22 209 SER A CA 1
ATOM 1657 C C . SER A 1 209 ? 35.879 -1.103 -17.183 1.00 54.22 209 SER A C 1
ATOM 1659 O O . SER A 1 209 ? 37.033 -1.166 -17.603 1.00 54.22 209 SER A O 1
ATOM 1661 N N . GLN A 1 210 ? 34.878 -0.786 -18.001 1.00 51.81 210 GLN A N 1
ATOM 1662 C CA . GLN A 1 210 ? 35.020 -0.548 -19.438 1.00 51.81 210 GLN A CA 1
ATOM 1663 C C . GLN A 1 210 ? 35.683 0.811 -19.713 1.00 51.81 210 GLN A C 1
ATOM 1665 O O . GLN A 1 210 ? 36.514 0.907 -20.618 1.00 51.81 210 GLN A O 1
ATOM 1670 N N . ALA A 1 211 ? 35.426 1.825 -18.875 1.00 54.84 211 ALA A N 1
ATOM 1671 C CA . ALA A 1 211 ? 36.195 3.070 -18.878 1.00 54.84 211 ALA A CA 1
ATOM 1672 C C . ALA A 1 211 ? 37.667 2.819 -18.504 1.00 54.84 211 ALA A C 1
ATOM 1674 O O . ALA A 1 211 ? 38.559 3.243 -19.237 1.00 54.84 211 ALA A O 1
ATOM 1675 N N . GLN A 1 212 ? 37.944 2.055 -17.440 1.00 53.06 212 GLN A N 1
ATOM 1676 C CA . GLN A 1 212 ? 39.318 1.691 -17.064 1.00 53.06 212 GLN A CA 1
ATOM 1677 C C . GLN A 1 212 ? 40.047 0.897 -18.157 1.00 53.06 212 GLN A C 1
ATOM 1679 O O . GLN A 1 212 ? 41.207 1.181 -18.450 1.00 53.06 212 GLN A O 1
ATOM 1684 N N . THR A 1 213 ? 39.376 -0.050 -18.815 1.00 56.00 213 THR A N 1
ATOM 1685 C CA . THR A 1 213 ? 40.010 -0.898 -19.841 1.00 56.00 213 THR A CA 1
ATOM 1686 C C . THR A 1 213 ? 40.332 -0.108 -21.115 1.00 56.00 213 THR A C 1
ATOM 1688 O O . THR A 1 213 ? 41.369 -0.336 -21.737 1.00 56.00 213 THR A O 1
ATOM 1691 N N . LEU A 1 214 ? 39.492 0.865 -21.490 1.00 55.16 214 LEU A N 1
ATOM 1692 C CA . LEU A 1 214 ? 39.761 1.761 -22.620 1.00 55.16 214 LEU A CA 1
ATOM 1693 C C . LEU A 1 214 ? 40.866 2.779 -22.309 1.00 55.16 214 LEU A C 1
ATOM 1695 O O . LEU A 1 214 ? 41.657 3.082 -23.202 1.00 55.16 214 LEU A O 1
ATOM 1699 N N . PHE A 1 215 ? 40.973 3.263 -21.067 1.00 53.47 215 PHE A N 1
ATOM 1700 C CA . PHE A 1 215 ? 42.099 4.105 -20.648 1.00 53.47 215 PHE A CA 1
ATOM 1701 C C . PHE A 1 215 ? 43.421 3.324 -20.642 1.00 53.47 215 PHE A C 1
ATOM 1703 O O . PHE A 1 215 ? 44.396 3.786 -21.229 1.00 53.47 215 PHE A O 1
ATOM 1710 N N . ILE A 1 216 ? 43.460 2.118 -20.068 1.00 57.97 216 ILE A N 1
ATOM 1711 C CA . ILE A 1 216 ? 44.702 1.335 -19.950 1.00 57.97 216 ILE A CA 1
ATOM 1712 C C . ILE A 1 216 ? 45.184 0.817 -21.315 1.00 57.97 216 ILE A C 1
ATOM 1714 O O . ILE A 1 216 ? 46.363 0.970 -21.632 1.00 57.97 216 ILE A O 1
ATOM 1718 N N . ASN A 1 217 ? 44.300 0.300 -22.178 1.00 50.53 217 ASN A N 1
ATOM 1719 C CA . ASN A 1 217 ? 44.719 -0.160 -23.510 1.00 50.53 217 ASN A CA 1
ATOM 1720 C C . ASN A 1 217 ? 45.106 0.989 -24.451 1.00 50.53 217 ASN A C 1
ATOM 1722 O O . ASN A 1 217 ? 45.966 0.806 -25.311 1.00 50.53 217 ASN A O 1
ATOM 1726 N N . ARG A 1 218 ? 44.507 2.181 -24.307 1.00 45.50 218 ARG A N 1
ATOM 1727 C CA . ARG A 1 218 ? 44.800 3.320 -25.194 1.00 45.50 218 ARG A CA 1
ATOM 1728 C C . ARG A 1 218 ? 45.996 4.156 -24.736 1.00 45.50 218 ARG A C 1
ATOM 1730 O O . ARG A 1 218 ? 46.696 4.686 -25.591 1.00 45.50 218 ARG A O 1
ATOM 1737 N N . VAL A 1 219 ? 46.276 4.218 -23.432 1.00 52.94 219 VAL A N 1
ATOM 1738 C CA . VAL A 1 219 ? 47.520 4.805 -22.895 1.00 52.94 219 VAL A CA 1
ATOM 1739 C C . VAL A 1 219 ? 48.702 3.844 -23.089 1.00 52.94 219 VAL A C 1
ATOM 1741 O O . VAL A 1 219 ? 49.784 4.288 -23.465 1.00 52.94 219 VAL A O 1
ATOM 1744 N N . GLY A 1 220 ? 48.492 2.527 -22.964 1.00 46.75 220 GLY A N 1
ATOM 1745 C CA . GLY A 1 220 ? 49.525 1.519 -23.237 1.00 46.75 220 GLY A CA 1
ATOM 1746 C C . GLY A 1 220 ? 50.005 1.495 -24.695 1.00 46.75 220 GLY A C 1
ATOM 1747 O O . GLY A 1 220 ? 51.196 1.334 -24.945 1.00 46.75 220 GLY A O 1
ATOM 1748 N N . TYR A 1 221 ? 49.115 1.739 -25.666 1.00 46.22 221 TYR A N 1
ATOM 1749 C CA . TYR A 1 221 ? 49.486 1.779 -27.091 1.00 46.22 221 TYR A CA 1
ATOM 1750 C C . TYR A 1 221 ? 50.177 3.085 -27.525 1.00 46.22 221 TYR A C 1
ATOM 1752 O O . TYR A 1 221 ? 50.771 3.131 -28.598 1.00 46.22 221 TYR A O 1
ATOM 1760 N N . PHE A 1 222 ? 50.122 4.142 -26.705 1.00 44.62 222 PHE A N 1
ATOM 1761 C CA . PHE A 1 222 ? 50.778 5.428 -26.982 1.00 44.62 222 PHE A CA 1
ATOM 1762 C C . PHE A 1 222 ? 52.132 5.595 -26.272 1.00 44.62 222 PHE A C 1
ATOM 1764 O O . PHE A 1 222 ? 52.882 6.503 -26.616 1.00 44.62 222 PHE A O 1
ATOM 1771 N N . ALA A 1 223 ? 52.469 4.712 -25.325 1.00 43.16 223 ALA A N 1
ATOM 1772 C CA . ALA A 1 223 ? 53.737 4.739 -24.586 1.00 43.16 223 ALA A CA 1
ATOM 1773 C C . ALA A 1 223 ? 54.780 3.708 -25.078 1.00 43.16 223 ALA A C 1
ATOM 1775 O O . ALA A 1 223 ? 55.893 3.676 -24.564 1.00 43.16 223 ALA A O 1
ATOM 1776 N N . GLY A 1 224 ? 54.447 2.868 -26.066 1.00 39.66 224 GLY A N 1
ATOM 1777 C CA . GLY A 1 224 ? 55.274 1.734 -26.512 1.00 39.66 224 GLY A CA 1
ATOM 1778 C C . GLY A 1 224 ? 56.010 1.911 -27.846 1.00 39.66 224 GLY A C 1
ATOM 1779 O O . GLY A 1 224 ? 56.262 0.918 -28.522 1.00 39.66 224 GLY A O 1
ATOM 1780 N N . GLY A 1 225 ? 56.316 3.141 -28.266 1.00 41.94 225 GLY A N 1
ATOM 1781 C CA . GLY A 1 225 ? 57.059 3.421 -29.501 1.00 41.94 225 GLY A CA 1
ATOM 1782 C C . GLY A 1 225 ? 58.335 4.207 -29.222 1.00 41.94 225 GLY A C 1
ATOM 1783 O O . GLY A 1 225 ? 58.330 5.426 -29.352 1.00 41.94 225 GLY A O 1
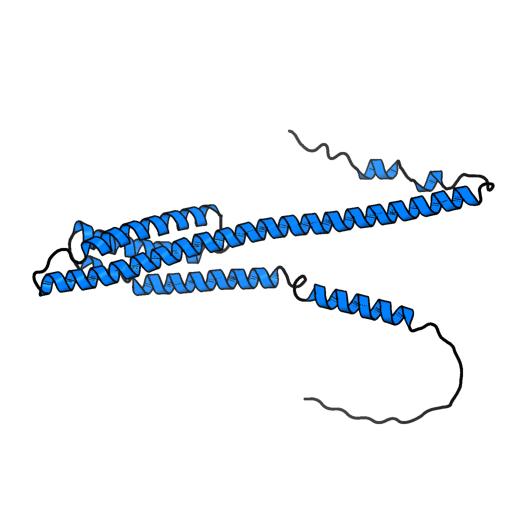ATOM 1784 N N . GLY A 1 226 ? 59.414 3.530 -28.819 1.00 36.84 226 GLY A N 1
ATOM 1785 C CA . GLY A 1 226 ? 60.662 4.210 -28.469 1.00 36.84 226 GLY A CA 1
ATOM 1786 C C . GLY A 1 226 ? 61.822 3.286 -28.107 1.00 36.84 226 GLY A C 1
ATOM 1787 O O . GLY A 1 226 ? 62.215 3.217 -26.954 1.00 36.84 226 GLY A O 1
ATOM 1788 N N . ASP A 1 227 ? 62.371 2.663 -29.145 1.00 36.28 227 ASP A N 1
ATOM 1789 C CA . ASP A 1 227 ? 63.768 2.248 -29.303 1.00 36.28 227 ASP A CA 1
ATOM 1790 C C . ASP A 1 227 ? 64.321 0.968 -28.645 1.00 36.28 227 ASP A C 1
ATOM 1792 O O . ASP A 1 227 ? 64.038 0.574 -27.516 1.00 36.28 227 ASP A O 1
ATOM 1796 N N . SER A 1 228 ? 65.138 0.300 -29.455 1.00 45.12 228 SER A N 1
ATOM 1797 C CA . SER A 1 228 ? 65.776 -0.994 -29.229 1.00 45.12 228 SER A CA 1
ATOM 1798 C C . SER A 1 228 ? 67.261 -0.805 -28.908 1.00 45.12 228 SER A C 1
ATOM 1800 O O . SER A 1 228 ? 67.897 0.065 -29.493 1.00 45.12 228 SER A O 1
ATOM 1802 N N . ARG A 1 229 ? 67.839 -1.761 -28.156 1.00 36.59 229 ARG A N 1
ATOM 1803 C CA . ARG A 1 229 ? 69.282 -1.950 -27.830 1.00 36.59 229 ARG A CA 1
ATOM 1804 C C . ARG A 1 229 ? 69.718 -1.112 -26.617 1.00 36.59 229 ARG A C 1
ATOM 1806 O O . ARG A 1 229 ? 69.541 0.090 -26.596 1.00 36.59 229 ARG A O 1
ATOM 1813 N N . LEU A 1 230 ? 70.266 -1.683 -25.543 1.00 38.38 230 LEU A N 1
ATOM 1814 C CA . LEU A 1 230 ? 71.510 -2.460 -25.438 1.00 38.38 230 LEU A CA 1
ATOM 1815 C C . LEU A 1 230 ? 71.399 -3.409 -24.219 1.00 38.38 230 LEU A C 1
ATOM 1817 O O . LEU A 1 230 ? 71.004 -2.989 -23.142 1.00 38.38 230 LEU A O 1
ATOM 1821 N N . ALA A 1 231 ? 71.530 -4.723 -24.413 1.00 37.09 231 ALA A N 1
ATOM 1822 C CA . ALA A 1 231 ? 72.741 -5.510 -24.134 1.00 37.09 231 ALA A CA 1
ATOM 1823 C C . ALA A 1 231 ? 72.973 -5.845 -22.643 1.00 37.09 231 ALA A C 1
ATOM 1825 O O . ALA A 1 231 ? 73.318 -4.973 -21.857 1.00 37.09 231 ALA A O 1
ATOM 1826 N N . GLY A 1 232 ? 72.910 -7.140 -22.290 1.00 32.19 232 GLY A N 1
ATOM 1827 C CA . GLY A 1 232 ? 73.564 -7.620 -21.065 1.00 32.19 232 GLY A CA 1
ATOM 1828 C C . GLY A 1 232 ? 73.082 -8.932 -20.438 1.00 32.19 232 GLY A C 1
ATOM 1829 O O . GLY A 1 232 ? 72.522 -8.900 -19.358 1.00 32.19 232 GLY A O 1
ATOM 1830 N N . ARG A 1 233 ? 73.406 -10.069 -21.075 1.00 33.53 233 ARG A N 1
ATOM 1831 C CA . ARG A 1 233 ? 73.894 -11.323 -20.445 1.00 33.53 233 ARG A CA 1
ATOM 1832 C C . ARG A 1 233 ? 73.077 -12.009 -19.315 1.00 33.53 233 ARG A C 1
ATOM 1834 O O . ARG A 1 233 ? 73.225 -11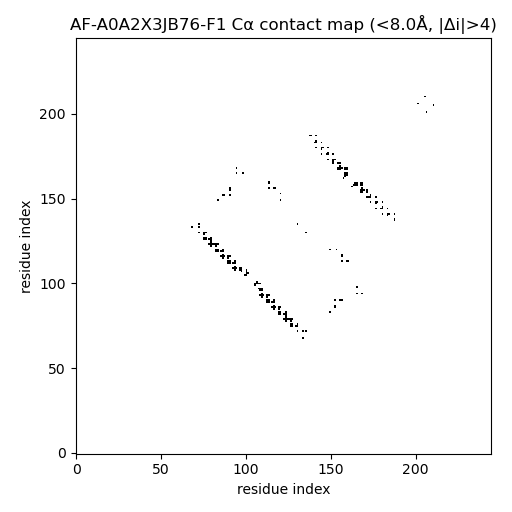.671 -18.155 1.00 33.53 233 ARG A O 1
ATOM 1841 N N . GLY A 1 234 ? 72.451 -13.137 -19.680 1.00 33.09 234 GLY A N 1
ATOM 1842 C CA . GLY A 1 234 ? 72.774 -14.489 -19.165 1.00 33.09 234 GLY A CA 1
ATOM 1843 C C . GLY A 1 234 ? 72.357 -14.916 -17.738 1.00 33.09 234 GLY A C 1
ATOM 1844 O O . GLY A 1 234 ? 72.150 -14.073 -16.882 1.00 33.09 234 GLY A O 1
ATOM 1845 N N . PRO A 1 235 ? 72.229 -16.236 -17.479 1.00 56.62 235 PRO A N 1
ATOM 1846 C CA . PRO A 1 235 ? 71.128 -16.808 -16.690 1.00 56.62 235 PRO A CA 1
ATOM 1847 C C . PRO A 1 235 ? 71.565 -17.560 -15.412 1.00 56.62 235 PRO A C 1
ATOM 1849 O O . PRO A 1 235 ? 72.757 -17.781 -15.223 1.00 56.62 235 PRO A O 1
ATOM 1852 N N . LEU A 1 236 ? 70.571 -18.017 -14.624 1.00 36.06 236 LEU A N 1
ATOM 1853 C CA . LEU A 1 236 ? 70.503 -19.235 -13.771 1.00 36.06 236 LEU A CA 1
ATOM 1854 C C . LEU A 1 236 ? 69.941 -18.958 -12.366 1.00 36.06 236 LEU A C 1
ATOM 1856 O O . LEU A 1 236 ? 70.392 -18.043 -11.686 1.00 36.06 236 LEU A O 1
ATOM 1860 N N . GLY A 1 237 ? 69.023 -19.819 -11.910 1.00 33.28 237 GLY A N 1
ATOM 1861 C CA . GLY A 1 237 ? 68.681 -19.940 -10.491 1.00 33.28 237 GLY A CA 1
ATOM 1862 C C . GLY A 1 237 ? 67.294 -20.514 -10.209 1.00 33.28 237 GLY A C 1
ATOM 1863 O O . GLY A 1 237 ? 66.374 -19.757 -9.924 1.00 33.28 237 GLY A O 1
ATOM 1864 N N . ASP A 1 238 ? 67.168 -21.841 -10.270 1.00 41.19 238 ASP A N 1
ATOM 1865 C CA . ASP A 1 238 ? 66.061 -22.621 -9.700 1.00 41.19 238 ASP A CA 1
ATOM 1866 C C . ASP A 1 238 ? 65.921 -22.427 -8.178 1.00 41.19 238 ASP A C 1
ATOM 1868 O O . ASP A 1 238 ? 66.920 -22.354 -7.462 1.00 41.19 238 ASP A O 1
ATOM 1872 N N . SER A 1 239 ? 64.681 -22.435 -7.677 1.00 40.03 239 SER A N 1
ATOM 1873 C CA . SER A 1 239 ? 64.217 -23.044 -6.404 1.00 40.03 239 SER A CA 1
ATOM 1874 C C . SER A 1 239 ? 62.744 -22.641 -6.194 1.00 40.03 239 SER A C 1
ATOM 1876 O O . SER A 1 239 ? 62.424 -21.462 -6.170 1.00 40.03 239 SER A O 1
ATOM 1878 N N . SER A 1 240 ? 61.773 -23.547 -6.344 1.00 35.81 240 SER A N 1
ATOM 1879 C CA . SER A 1 240 ? 61.298 -24.556 -5.375 1.00 35.81 240 SER A CA 1
ATOM 1880 C C . SER A 1 240 ? 60.407 -23.988 -4.252 1.00 35.81 240 SER A C 1
ATOM 1882 O O . SER A 1 240 ? 60.728 -22.953 -3.680 1.00 35.81 240 SER A O 1
ATOM 1884 N N . PHE A 1 241 ? 59.364 -24.769 -3.916 1.00 39.66 241 PHE A N 1
ATOM 1885 C CA . PHE A 1 241 ? 58.424 -24.696 -2.770 1.00 39.66 241 PHE A CA 1
ATOM 1886 C C . PHE A 1 241 ? 57.216 -23.734 -2.900 1.00 39.66 241 PHE A C 1
ATOM 1888 O O . PHE A 1 241 ? 57.414 -22.547 -3.107 1.00 39.66 241 PHE A O 1
ATOM 1895 N N . ALA A 1 242 ? 55.931 -24.132 -2.948 1.00 37.31 242 ALA A N 1
ATOM 1896 C CA . ALA A 1 242 ? 55.061 -25.090 -2.222 1.00 37.31 242 ALA A CA 1
ATOM 1897 C C . ALA A 1 242 ? 54.272 -24.471 -1.036 1.00 37.31 242 ALA A C 1
ATOM 1899 O O . ALA A 1 242 ? 54.784 -23.606 -0.339 1.00 37.31 242 ALA A O 1
ATOM 1900 N N . GLU A 1 243 ? 53.046 -24.999 -0.856 1.00 37.78 243 GLU A N 1
ATOM 1901 C CA . GLU A 1 243 ? 52.008 -24.794 0.190 1.00 37.78 243 GLU A CA 1
ATOM 1902 C C . GLU A 1 243 ? 51.094 -23.555 0.053 1.00 37.78 243 GLU A C 1
ATOM 1904 O O . GLU A 1 243 ? 51.555 -22.423 -0.007 1.00 37.78 243 GLU A O 1
ATOM 1909 N N . SER A 1 244 ? 49.779 -23.690 -0.200 1.00 37.66 244 SER A N 1
ATOM 1910 C CA . SER A 1 244 ? 48.678 -24.257 0.620 1.00 37.66 244 SER A CA 1
ATOM 1911 C C . SER A 1 244 ? 48.499 -23.577 1.976 1.00 37.66 244 SER A C 1
ATOM 1913 O O . SER A 1 244 ? 49.166 -23.953 2.929 1.00 37.66 244 SER A O 1
ATOM 1915 N N . TYR A 1 245 ? 47.550 -22.639 2.051 1.00 40.31 245 TYR A N 1
ATOM 1916 C CA . TYR A 1 245 ? 46.350 -22.672 2.905 1.00 40.31 245 TYR A CA 1
ATOM 1917 C C . TYR A 1 245 ? 45.329 -21.658 2.374 1.00 40.31 245 TYR A C 1
ATOM 1919 O O . TYR A 1 245 ? 45.762 -20.580 1.906 1.00 40.31 245 TYR A O 1
#

Organism: NCBI:txid158822

pLDDT: mean 75.07, std 21.41, range [32.19, 98.81]

Sequence (245 aa):
MLLKKIMNISQIFRRLNPFRLVARRPREFGLLSGVVGVIALFSVLQILSTVSLSNILHETRQNVLESNQLHQQQVVMEKARTSLLMTSDLLNRAGVYFMQDKETGSVGSWNSLVDEADASLKVSQQNFAAWQQLHPAGSESLANSYQLFFGGLKEQLEGMQKKASIDAFFEVPIQAFQSDFNEQYARYQNRRRKANCSGQPYVCCTSLSQAQTLFINRVGYFAGGGDSRLAGRGPLGDSSFAESY